Protein AF-0000000076754450 (afdb_homodimer)

Structure (mmCIF, N/CA/C/O backbone):
data_AF-0000000076754450-model_v1
#
loop_
_entity.id
_entity.type
_entity.pdbx_description
1 polymer 'Putative rRNA methylase'
#
loop_
_atom_site.group_PDB
_atom_site.id
_atom_site.type_symbol
_atom_site.label_atom_id
_atom_site.label_alt_id
_atom_site.label_comp_id
_atom_site.label_asym_id
_atom_site.label_entity_id
_atom_site.label_seq_id
_atom_site.pdbx_PDB_ins_code
_atom_site.Cartn_x
_atom_site.Cartn_y
_atom_site.Cartn_z
_atom_site.occupancy
_atom_site.B_iso_or_equiv
_atom_site.auth_seq_id
_atom_site.auth_comp_id
_atom_site.auth_asym_id
_atom_site.auth_atom_id
_atom_site.pdbx_PDB_model_num
ATOM 1 N N . MET A 1 1 ? -3.027 7.105 -7.691 1 91.62 1 MET A N 1
ATOM 2 C CA . MET A 1 1 ? -2.773 5.812 -7.066 1 91.62 1 MET A CA 1
ATOM 3 C C . MET A 1 1 ? -3.154 4.672 -8.008 1 91.62 1 MET A C 1
ATOM 5 O O . MET A 1 1 ? -4.121 4.781 -8.766 1 91.62 1 MET A O 1
ATOM 9 N N . GLN A 1 2 ? -2.367 3.57 -7.875 1 90.44 2 GLN A N 1
ATOM 10 C CA . GLN A 1 2 ? -2.582 2.467 -8.805 1 90.44 2 GLN A CA 1
ATOM 11 C C . GLN A 1 2 ? -3.646 1.505 -8.281 1 90.44 2 GLN A C 1
ATOM 13 O O . GLN A 1 2 ? -3.676 1.192 -7.09 1 90.44 2 GLN A O 1
ATOM 18 N N . ARG A 1 3 ? -4.461 1.086 -9.195 1 90.81 3 ARG A N 1
ATOM 19 C CA . ARG A 1 3 ? -5.367 -0.013 -8.875 1 90.81 3 ARG A CA 1
ATOM 20 C C . ARG A 1 3 ? -4.594 -1.296 -8.594 1 90.81 3 ARG A C 1
ATOM 22 O O . ARG A 1 3 ? -3.434 -1.429 -8.992 1 90.81 3 ARG A O 1
ATOM 29 N N . ALA A 1 4 ? -5.262 -2.23 -7.906 1 91 4 ALA A N 1
ATOM 30 C CA . ALA A 1 4 ? -4.617 -3.436 -7.391 1 91 4 ALA A CA 1
ATOM 31 C C . ALA A 1 4 ? -3.883 -4.18 -8.5 1 91 4 ALA A C 1
ATOM 33 O O . ALA A 1 4 ? -2.707 -4.527 -8.352 1 91 4 ALA A O 1
ATOM 34 N N . LEU A 1 5 ? -4.539 -4.43 -9.602 1 91.12 5 LEU A N 1
ATOM 35 C CA . LEU A 1 5 ? -3.939 -5.188 -10.695 1 91.12 5 LEU A CA 1
ATOM 36 C C . LEU A 1 5 ? -2.711 -4.469 -11.25 1 91.12 5 LEU A C 1
ATOM 38 O O . LEU A 1 5 ? -1.675 -5.094 -11.484 1 91.12 5 LEU A O 1
ATOM 42 N N . HIS A 1 6 ? -2.793 -3.225 -11.469 1 94.56 6 HIS A N 1
ATOM 43 C CA . HIS A 1 6 ? -1.676 -2.434 -11.969 1 94.56 6 HIS A CA 1
ATOM 44 C C . HIS A 1 6 ? -0.527 -2.4 -10.969 1 94.56 6 HIS A C 1
ATOM 46 O O . HIS A 1 6 ? 0.64 -2.508 -11.352 1 94.56 6 HIS A O 1
ATOM 52 N N . TYR A 1 7 ? -0.929 -2.225 -9.734 1 96.25 7 TYR A N 1
ATOM 53 C CA . TYR A 1 7 ? 0.104 -2.197 -8.703 1 96.25 7 TYR A CA 1
ATOM 54 C C . TYR A 1 7 ? 0.801 -3.549 -8.594 1 96.25 7 TYR A C 1
ATOM 56 O O . TYR A 1 7 ? 2.01 -3.613 -8.359 1 96.25 7 TYR A O 1
ATOM 64 N N . SER A 1 8 ? 0.09 -4.668 -8.727 1 97.38 8 SER A N 1
ATOM 65 C CA . SER A 1 8 ? 0.69 -5.996 -8.719 1 97.38 8 SER A CA 1
ATOM 66 C C . SER A 1 8 ? 1.777 -6.117 -9.781 1 97.38 8 SER A C 1
ATOM 68 O O . SER A 1 8 ? 2.842 -6.684 -9.531 1 97.38 8 SER A O 1
ATOM 70 N N . HIS A 1 9 ? 1.589 -5.504 -10.922 1 97.69 9 HIS A N 1
ATOM 71 C CA . HIS A 1 9 ? 2.562 -5.566 -12.008 1 97.69 9 HIS A CA 1
ATOM 72 C C . HIS A 1 9 ? 3.752 -4.652 -11.734 1 97.69 9 HIS A C 1
ATOM 74 O O . HIS A 1 9 ? 4.883 -4.973 -12.109 1 97.69 9 HIS A O 1
ATOM 80 N N . THR A 1 10 ? 3.467 -3.543 -11.117 1 97.12 10 THR A N 1
ATOM 81 C CA . THR A 1 10 ? 4.562 -2.676 -10.703 1 97.12 10 THR A CA 1
ATOM 82 C C . THR A 1 10 ? 5.504 -3.41 -9.75 1 97.12 10 THR A C 1
ATOM 84 O O . THR A 1 10 ? 6.723 -3.375 -9.922 1 97.12 10 THR A O 1
ATOM 87 N N . LEU A 1 11 ? 4.906 -4.09 -8.805 1 97.62 11 LEU A N 1
ATOM 88 C CA . LEU A 1 11 ? 5.695 -4.84 -7.832 1 97.62 11 LEU A CA 1
ATOM 89 C C . LEU A 1 11 ? 6.434 -5.988 -8.508 1 97.62 11 LEU A C 1
ATOM 91 O O . LEU A 1 11 ? 7.605 -6.234 -8.211 1 97.62 11 LEU A O 1
ATOM 95 N N . LEU A 1 12 ? 5.723 -6.645 -9.375 1 98.38 12 LEU A N 1
ATOM 96 C CA . LEU A 1 12 ? 6.305 -7.781 -10.078 1 98.38 12 LEU A CA 1
ATOM 97 C C . LEU A 1 12 ? 7.48 -7.344 -10.945 1 98.38 12 LEU A C 1
ATOM 99 O O . LEU A 1 12 ? 8.516 -8.008 -10.977 1 98.38 12 LEU A O 1
ATOM 103 N N . ALA A 1 13 ? 7.363 -6.246 -11.617 1 98.44 13 ALA A N 1
ATOM 104 C CA . ALA A 1 13 ? 8.445 -5.707 -12.438 1 98.44 13 ALA A CA 1
ATOM 105 C C . ALA A 1 13 ? 9.664 -5.379 -11.586 1 98.44 13 ALA A C 1
ATOM 107 O O . ALA A 1 13 ? 10.797 -5.695 -11.961 1 98.44 13 ALA A O 1
ATOM 108 N N . ALA A 1 14 ? 9.453 -4.762 -10.484 1 97.94 14 ALA A N 1
ATOM 109 C CA . ALA A 1 14 ? 10.555 -4.43 -9.578 1 97.94 14 ALA A CA 1
ATOM 110 C C . ALA A 1 14 ? 11.234 -5.695 -9.062 1 97.94 14 ALA A C 1
ATOM 112 O O . ALA A 1 14 ? 12.461 -5.734 -8.93 1 97.94 14 ALA A O 1
ATOM 113 N N . LEU A 1 15 ? 10.445 -6.684 -8.75 1 98.5 15 LEU A N 1
ATOM 114 C CA . LEU A 1 15 ? 10.961 -7.961 -8.266 1 98.5 15 LEU A CA 1
ATOM 115 C C . LEU A 1 15 ? 11.844 -8.625 -9.312 1 98.5 15 LEU A C 1
ATOM 117 O O . LEU A 1 15 ? 12.922 -9.141 -8.992 1 98.5 15 LEU A O 1
ATOM 121 N N . ILE A 1 16 ? 11.375 -8.547 -10.523 1 98.56 16 ILE A N 1
ATOM 122 C CA . ILE A 1 16 ? 12.109 -9.156 -11.625 1 98.56 16 ILE A CA 1
ATOM 123 C C . ILE A 1 16 ? 13.414 -8.406 -11.867 1 98.56 16 ILE A C 1
ATOM 125 O O . ILE A 1 16 ? 14.445 -9.008 -12.164 1 98.56 16 ILE A O 1
ATOM 129 N N . GLN A 1 17 ? 13.383 -7.133 -11.758 1 98.19 17 GLN A N 1
ATOM 130 C CA . GLN A 1 17 ? 14.609 -6.355 -11.852 1 98.19 17 GLN A CA 1
ATOM 131 C C . GLN A 1 17 ? 15.602 -6.754 -10.766 1 98.19 17 GLN A C 1
ATOM 133 O O . GLN A 1 17 ? 16.812 -6.773 -10.992 1 98.19 17 GLN A O 1
ATOM 138 N N . ARG A 1 18 ? 15.102 -7.094 -9.633 1 97.81 18 ARG A N 1
ATOM 139 C CA . ARG A 1 18 ? 15.93 -7.52 -8.508 1 97.81 18 ARG A CA 1
ATOM 140 C C . ARG A 1 18 ? 16.516 -8.906 -8.75 1 97.81 18 ARG A C 1
ATOM 142 O O . ARG A 1 18 ? 17.656 -9.188 -8.375 1 97.81 18 ARG A O 1
ATOM 149 N N . PHE A 1 19 ? 15.742 -9.75 -9.336 1 98.44 19 PHE A N 1
ATOM 150 C CA . PHE A 1 19 ? 16.141 -11.125 -9.609 1 98.44 19 PHE A CA 1
ATOM 151 C C . PHE A 1 19 ? 15.836 -11.5 -11.055 1 98.44 19 PHE A C 1
ATOM 153 O O . PHE A 1 19 ? 14.969 -12.328 -11.32 1 98.44 19 PHE A O 1
ATOM 160 N N . PRO A 1 20 ? 16.594 -11.023 -12 1 98.44 20 PRO A N 1
ATOM 161 C CA . PRO A 1 20 ? 16.281 -11.25 -13.414 1 98.44 20 PRO A CA 1
ATOM 162 C C . PRO A 1 20 ? 16.516 -12.703 -13.844 1 98.44 20 PRO A C 1
ATOM 164 O O . PRO A 1 20 ? 15.992 -13.133 -14.875 1 98.44 20 PRO A O 1
ATOM 167 N N . ASP A 1 21 ? 17.312 -13.414 -13.062 1 98.44 21 ASP A N 1
ATOM 168 C CA . ASP A 1 21 ? 17.609 -14.805 -13.375 1 98.44 21 ASP A CA 1
ATOM 169 C C . ASP A 1 21 ? 16.828 -15.75 -12.469 1 98.44 21 ASP A C 1
ATOM 171 O O . ASP A 1 21 ? 17.141 -16.938 -12.391 1 98.44 21 ASP A O 1
ATOM 175 N N . GLY A 1 22 ? 15.82 -15.25 -11.797 1 98.38 22 GLY A N 1
ATOM 176 C CA . GLY A 1 22 ? 15.102 -16.016 -10.789 1 98.38 22 GLY A CA 1
ATOM 177 C C . GLY A 1 22 ? 14.07 -16.969 -11.367 1 98.38 22 GLY A C 1
ATOM 178 O O . GLY A 1 22 ? 13.859 -16.984 -12.586 1 98.38 22 GLY A O 1
ATOM 179 N N . VAL A 1 23 ? 13.523 -17.781 -10.477 1 98.56 23 VAL A N 1
ATOM 180 C CA . VAL A 1 23 ? 12.422 -18.672 -10.812 1 98.56 23 VAL A CA 1
ATOM 181 C C . VAL A 1 23 ? 11.109 -18.109 -10.281 1 98.56 23 VAL A C 1
ATOM 183 O O . VAL A 1 23 ? 11.008 -17.766 -9.102 1 98.56 23 VAL A O 1
ATOM 186 N N . TYR A 1 24 ? 10.195 -18 -11.18 1 98.75 24 TYR A N 1
ATOM 187 C CA . TYR A 1 24 ? 8.914 -17.391 -10.836 1 98.75 24 TYR A CA 1
ATOM 188 C C . TYR A 1 24 ? 7.77 -18.375 -11.055 1 98.75 24 TYR A C 1
ATOM 190 O O . TYR A 1 24 ? 7.809 -19.188 -11.977 1 98.75 24 TYR A O 1
ATOM 198 N N . ILE A 1 25 ? 6.781 -18.234 -10.203 1 98.56 25 ILE A N 1
ATOM 199 C CA . ILE A 1 25 ? 5.582 -19.047 -10.305 1 98.56 25 ILE A CA 1
ATOM 200 C C . ILE A 1 25 ? 4.402 -18.188 -10.758 1 98.56 25 ILE A C 1
ATOM 202 O O . ILE A 1 25 ? 4.164 -17.125 -10.203 1 98.56 25 ILE A O 1
ATOM 206 N N . ASP A 1 26 ? 3.748 -18.609 -11.773 1 98.69 26 ASP A N 1
ATOM 207 C CA . ASP A 1 26 ? 2.387 -18.172 -12.078 1 98.69 26 ASP A CA 1
ATOM 208 C C . ASP A 1 26 ? 1.368 -19.234 -11.648 1 98.69 26 ASP A C 1
ATOM 210 O O . ASP A 1 26 ? 1.143 -20.203 -12.359 1 98.69 26 ASP A O 1
ATOM 214 N N . GLY A 1 27 ? 0.738 -19.016 -10.523 1 98.12 27 GLY A N 1
ATOM 215 C CA . GLY A 1 27 ? -0.091 -20.047 -9.914 1 98.12 27 GLY A CA 1
ATOM 216 C C . GLY A 1 27 ? -1.462 -20.156 -10.555 1 98.12 27 GLY A C 1
ATOM 217 O O . GLY A 1 27 ? -2.191 -21.125 -10.297 1 98.12 27 GLY A O 1
ATOM 218 N N . THR A 1 28 ? -1.776 -19.172 -11.367 1 97.25 28 THR A N 1
ATOM 219 C CA . THR A 1 28 ? -3.074 -19.094 -12.023 1 97.25 28 THR A CA 1
ATOM 220 C C . THR A 1 28 ? -2.924 -18.594 -13.461 1 97.25 28 THR A C 1
ATOM 222 O O . THR A 1 28 ? -3.293 -17.453 -13.766 1 97.25 28 THR A O 1
ATOM 225 N N . LEU A 1 29 ? -2.479 -19.453 -14.352 1 97.44 29 LEU A N 1
ATOM 226 C CA . LEU A 1 29 ? -2.115 -19.062 -15.711 1 97.44 29 LEU A CA 1
ATOM 227 C C . LEU A 1 29 ? -3.238 -18.266 -16.359 1 97.44 29 LEU A C 1
ATOM 229 O O . LEU A 1 29 ? -3.021 -17.141 -16.812 1 97.44 29 LEU A O 1
ATOM 233 N N . GLY A 1 30 ? -4.488 -18.938 -16.359 1 95.94 30 GLY A N 1
ATOM 234 C CA . GLY A 1 30 ? -5.586 -18.281 -17.047 1 95.94 30 GLY A CA 1
ATOM 235 C C . GLY A 1 30 ? -5.312 -18.047 -18.531 1 95.94 30 GLY A C 1
ATOM 236 O O . GLY A 1 30 ? -5.07 -19 -19.281 1 95.94 30 GLY A O 1
ATOM 237 N N . LYS A 1 31 ? -5.191 -16.797 -18.938 1 95.81 31 LYS A N 1
ATOM 238 C CA . LYS A 1 31 ? -4.941 -16.484 -20.344 1 95.81 31 LYS A CA 1
ATOM 239 C C . LYS A 1 31 ? -3.467 -16.172 -20.594 1 95.81 31 LYS A C 1
ATOM 241 O O . LYS A 1 31 ? -3.1 -15.68 -21.656 1 95.81 31 LYS A O 1
ATOM 246 N N . GLY A 1 32 ? -2.709 -16.328 -19.562 1 97.25 32 GLY A N 1
ATOM 247 C CA . GLY A 1 32 ? -1.262 -16.281 -19.703 1 97.25 32 GLY A CA 1
ATOM 248 C C . GLY A 1 32 ? -0.706 -14.867 -19.594 1 97.25 32 GLY A C 1
ATOM 249 O O . GLY A 1 32 ? 0.457 -14.633 -19.938 1 97.25 32 GLY A O 1
ATOM 250 N N . HIS A 1 33 ? -1.436 -13.875 -19.094 1 96.88 33 HIS A N 1
ATOM 251 C CA . HIS A 1 33 ? -1.023 -12.477 -19.078 1 96.88 33 HIS A CA 1
ATOM 252 C C . HIS A 1 33 ? 0.148 -12.258 -18.125 1 96.88 33 HIS A C 1
ATOM 254 O O . HIS A 1 33 ? 1.11 -11.562 -18.469 1 96.88 33 HIS A O 1
ATOM 260 N N . ASP A 1 34 ? 0.069 -12.852 -17 1 98.12 34 ASP A N 1
ATOM 261 C CA . ASP A 1 34 ? 1.141 -12.656 -16.031 1 98.12 34 ASP A CA 1
ATOM 262 C C . ASP A 1 34 ? 2.434 -13.32 -16.484 1 98.12 34 ASP A C 1
ATOM 264 O O . ASP A 1 34 ? 3.516 -12.742 -16.359 1 98.12 34 ASP A O 1
ATOM 268 N N . THR A 1 35 ? 2.305 -14.539 -16.953 1 98.56 35 THR A N 1
ATOM 269 C CA . THR A 1 35 ? 3.475 -15.227 -17.484 1 98.56 35 THR A CA 1
ATOM 270 C C . THR A 1 35 ? 4.117 -14.414 -18.609 1 98.56 35 THR A C 1
ATOM 272 O O . THR A 1 35 ? 5.336 -14.211 -18.609 1 98.56 35 THR A O 1
ATOM 275 N N . ALA A 1 36 ? 3.27 -13.945 -19.531 1 98.56 36 ALA A N 1
ATOM 276 C CA . ALA A 1 36 ? 3.775 -13.117 -20.625 1 98.56 36 ALA A CA 1
ATOM 277 C C . ALA A 1 36 ? 4.445 -11.852 -20.078 1 98.56 36 ALA A C 1
ATOM 279 O O . ALA A 1 36 ? 5.48 -11.43 -20.594 1 98.56 36 ALA A O 1
ATOM 280 N N . PHE A 1 37 ? 3.834 -11.289 -19.125 1 98.44 37 PHE A N 1
ATOM 281 C CA . PHE A 1 37 ? 4.375 -10.094 -18.5 1 98.44 37 PHE A CA 1
ATOM 282 C C . PHE A 1 37 ? 5.77 -10.352 -17.938 1 98.44 37 PHE A C 1
ATOM 284 O O . PHE A 1 37 ? 6.695 -9.57 -18.188 1 98.44 37 PHE A O 1
ATOM 291 N N . ILE A 1 38 ? 5.965 -11.453 -17.203 1 98.62 38 ILE A N 1
ATOM 292 C CA . ILE A 1 38 ? 7.25 -11.797 -16.609 1 98.62 38 ILE A CA 1
ATOM 293 C C . ILE A 1 38 ? 8.297 -11.984 -17.719 1 98.62 38 ILE A C 1
ATOM 295 O O . ILE A 1 38 ? 9.367 -11.375 -17.672 1 98.62 38 ILE A O 1
ATOM 299 N N . LEU A 1 39 ? 7.965 -12.734 -18.734 1 98.44 39 LEU A N 1
ATOM 300 C CA . LEU A 1 39 ? 8.898 -13.07 -19.797 1 98.44 39 LEU A CA 1
ATOM 301 C C . LEU A 1 39 ? 9.305 -11.828 -20.578 1 98.44 39 LEU A C 1
ATOM 303 O O . LEU A 1 39 ? 10.406 -11.766 -21.125 1 98.44 39 LEU A O 1
ATOM 307 N N . SER A 1 40 ? 8.414 -10.82 -20.578 1 98.12 40 SER A N 1
ATOM 308 C CA . SER A 1 40 ? 8.625 -9.648 -21.406 1 98.12 40 SER A CA 1
ATOM 309 C C . SER A 1 40 ? 9.445 -8.586 -20.688 1 98.12 40 SER A C 1
ATOM 311 O O . SER A 1 40 ? 9.797 -7.559 -21.266 1 98.12 40 SER A O 1
ATOM 313 N N . GLN A 1 41 ? 9.703 -8.766 -19.422 1 97.94 41 GLN A N 1
ATOM 314 C CA . GLN A 1 41 ? 10.453 -7.77 -18.672 1 97.94 41 GLN A CA 1
ATOM 315 C C . GLN A 1 41 ? 11.875 -7.633 -19.203 1 97.94 41 GLN A C 1
ATOM 317 O O . GLN A 1 41 ? 12.523 -8.633 -19.516 1 97.94 41 GLN A O 1
ATOM 322 N N . PRO A 1 42 ? 12.305 -6.398 -19.281 1 96.94 42 PRO A N 1
ATOM 323 C CA . PRO A 1 42 ? 13.68 -6.199 -19.75 1 96.94 42 PRO A CA 1
ATOM 324 C C . PRO A 1 42 ? 14.711 -6.895 -18.875 1 96.94 42 PRO A C 1
ATOM 326 O O . PRO A 1 42 ? 14.664 -6.766 -17.641 1 96.94 42 PRO A O 1
ATOM 329 N N . GLY A 1 43 ? 15.586 -7.699 -19.484 1 96.56 43 GLY A N 1
ATOM 330 C CA . GLY A 1 43 ? 16.688 -8.312 -18.781 1 96.56 43 GLY A CA 1
ATOM 331 C C . GLY A 1 43 ? 16.328 -9.633 -18.125 1 96.56 43 GLY A C 1
ATOM 332 O O . GLY A 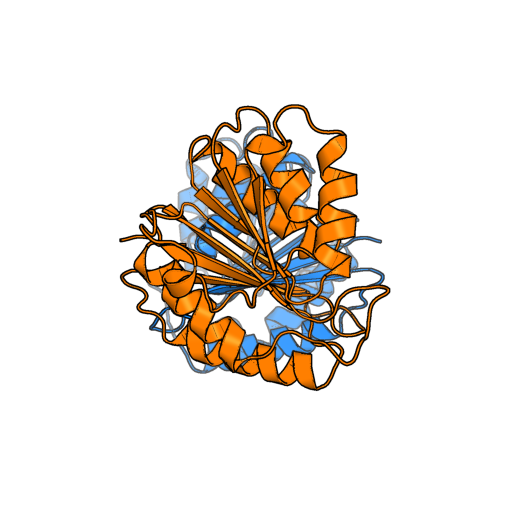1 43 ? 17.172 -10.281 -17.516 1 96.56 43 GLY A O 1
ATOM 333 N N . PHE A 1 44 ? 15.086 -9.992 -18.297 1 98.19 44 PHE A N 1
ATOM 334 C CA . PHE A 1 44 ? 14.672 -11.258 -17.703 1 98.19 44 PHE A CA 1
ATOM 335 C C . PHE A 1 44 ? 15.383 -12.422 -18.375 1 98.19 44 PHE A C 1
ATOM 337 O O . PHE A 1 44 ? 15.398 -12.523 -19.609 1 98.19 44 PHE A O 1
ATOM 344 N N . CYS A 1 45 ? 15.938 -13.328 -17.562 1 98.19 45 CYS A N 1
ATOM 345 C CA . CYS A 1 45 ? 16.625 -14.508 -18.078 1 98.19 45 CYS A CA 1
ATOM 346 C C . CYS A 1 45 ? 16.438 -15.703 -17.156 1 98.19 45 CYS A C 1
ATOM 348 O O . CYS A 1 45 ? 17.312 -16.562 -17.062 1 98.19 45 CYS A O 1
ATOM 350 N N . GLY A 1 46 ? 15.375 -15.664 -16.422 1 98.12 46 GLY A N 1
ATOM 351 C CA . GLY A 1 46 ? 15.031 -16.75 -15.516 1 98.12 46 GLY A CA 1
ATOM 352 C C . GLY A 1 46 ? 14.008 -17.703 -16.109 1 98.12 46 GLY A C 1
ATOM 353 O O . GLY A 1 46 ? 14.023 -17.984 -17.297 1 98.12 46 GLY A O 1
ATOM 354 N N . GLN A 1 47 ? 13.203 -18.328 -15.188 1 98.06 47 GLN A N 1
ATOM 355 C CA . GLN A 1 47 ? 12.203 -19.312 -15.57 1 98.06 47 GLN A CA 1
ATOM 356 C C . GLN A 1 47 ? 10.859 -19.016 -14.922 1 98.06 47 GLN A C 1
ATOM 358 O O . GLN A 1 47 ? 10.805 -18.484 -13.812 1 98.06 47 GLN A O 1
ATOM 363 N N . VAL A 1 48 ? 9.883 -19.375 -15.688 1 98.44 48 VAL A N 1
ATOM 364 C CA . VAL A 1 48 ? 8.531 -19.266 -15.164 1 98.44 48 VAL A CA 1
ATOM 365 C C . VAL A 1 48 ? 7.859 -20.625 -15.148 1 98.44 48 VAL A C 1
ATOM 367 O O . VAL A 1 48 ? 7.906 -21.359 -16.141 1 98.44 48 VAL A O 1
ATOM 370 N N . MET A 1 49 ? 7.316 -20.984 -14.016 1 98.06 49 MET A N 1
ATOM 371 C CA . MET A 1 49 ? 6.461 -22.172 -13.906 1 98.06 49 MET A CA 1
ATOM 372 C C . MET A 1 49 ? 5 -21.766 -13.75 1 98.06 49 MET A C 1
ATOM 374 O O . MET A 1 49 ? 4.633 -21.109 -12.773 1 98.06 49 MET A O 1
ATOM 378 N N . GLY A 1 50 ? 4.191 -22.156 -14.688 1 98.06 50 GLY A N 1
ATOM 379 C CA . GLY A 1 50 ? 2.783 -21.781 -14.672 1 98.06 50 GLY A CA 1
ATOM 380 C C . GLY A 1 50 ? 1.861 -22.969 -14.414 1 98.06 50 GLY A C 1
ATOM 381 O O . GLY A 1 50 ? 2.068 -24.047 -14.953 1 98.06 50 GLY A O 1
ATOM 382 N N . PHE A 1 51 ? 0.865 -22.688 -13.625 1 98 51 PHE A N 1
ATOM 383 C CA . PHE A 1 51 ? -0.066 -23.75 -13.242 1 98 51 PHE A CA 1
ATOM 384 C C . PHE A 1 51 ? -1.499 -23.344 -13.578 1 98 51 PHE A C 1
ATOM 386 O O . PHE A 1 51 ? -1.896 -22.203 -13.383 1 98 51 PHE A O 1
ATOM 393 N N . ASP A 1 52 ? -2.219 -24.25 -14.078 1 97.75 52 ASP A N 1
ATOM 394 C CA . ASP A 1 52 ? -3.674 -24.156 -14.172 1 97.75 52 ASP A CA 1
ATOM 395 C C . ASP A 1 52 ? -4.301 -25.547 -14.281 1 97.75 52 ASP A C 1
ATOM 397 O O . ASP A 1 52 ? -3.688 -26.469 -14.82 1 97.75 52 ASP A O 1
ATOM 401 N N . ILE A 1 53 ? -5.504 -25.625 -13.773 1 96.44 53 ILE A N 1
ATOM 402 C CA . ILE A 1 53 ? -6.156 -26.922 -13.766 1 96.44 53 ILE A CA 1
ATOM 403 C C . ILE A 1 53 ? -6.945 -27.109 -15.062 1 96.44 53 ILE A C 1
ATOM 405 O O . ILE A 1 53 ? -7.402 -28.219 -15.359 1 96.44 53 ILE A O 1
ATOM 409 N N . GLN A 1 54 ? -7.109 -26.062 -15.773 1 95.5 54 GLN A N 1
ATOM 410 C CA . GLN A 1 54 ? -7.91 -26.109 -16.984 1 95.5 54 GLN A CA 1
ATOM 411 C C . GLN A 1 54 ? -7.027 -26.203 -18.234 1 95.5 54 GLN A C 1
ATOM 413 O O . GLN A 1 54 ? -6.172 -25.344 -18.453 1 95.5 54 GLN A O 1
ATOM 418 N N . ASP A 1 55 ? -7.348 -27.172 -19.078 1 95.44 55 ASP A N 1
ATOM 419 C CA . ASP A 1 55 ? -6.578 -27.375 -20.297 1 95.44 55 ASP A CA 1
ATOM 420 C C . ASP A 1 55 ? -6.672 -26.172 -21.219 1 95.44 55 ASP A C 1
ATOM 422 O O . ASP A 1 55 ? -5.699 -25.812 -21.891 1 95.44 55 ASP A O 1
ATOM 426 N N . GLN A 1 56 ? -7.773 -25.547 -21.203 1 95.62 56 GLN A N 1
ATOM 427 C CA . GLN A 1 56 ? -7.988 -24.375 -22.047 1 95.62 56 GLN A CA 1
ATOM 428 C C . GLN A 1 56 ? -7.059 -23.234 -21.641 1 95.62 56 GLN A C 1
ATOM 430 O O . GLN A 1 56 ? -6.617 -22.469 -22.5 1 95.62 56 GLN A O 1
ATOM 435 N N . ALA A 1 57 ? -6.781 -23.094 -20.391 1 96.31 57 ALA A N 1
ATOM 436 C CA . ALA A 1 57 ? -5.871 -22.062 -19.891 1 96.31 57 ALA A CA 1
ATOM 437 C C . ALA A 1 57 ? -4.465 -22.266 -20.453 1 96.31 57 ALA A C 1
ATOM 439 O O . ALA A 1 57 ? -3.811 -21.297 -20.859 1 96.31 57 ALA A O 1
ATOM 440 N N . LEU A 1 58 ? -4.02 -23.5 -20.5 1 97.38 58 LEU A N 1
ATOM 441 C CA . LEU A 1 58 ? -2.695 -23.797 -21.047 1 97.38 58 LEU A CA 1
ATOM 442 C C . LEU A 1 58 ? -2.635 -23.484 -22.531 1 97.38 58 LEU A C 1
ATOM 444 O O . LEU A 1 58 ? -1.656 -22.906 -23.016 1 97.38 58 LEU A O 1
ATOM 448 N N . ALA A 1 59 ? -3.703 -23.844 -23.172 1 97.06 59 ALA A N 1
ATOM 449 C CA . ALA A 1 59 ? -3.756 -23.594 -24.609 1 97.06 59 ALA A CA 1
ATOM 450 C C . ALA A 1 59 ? -3.689 -22.109 -24.906 1 97.06 59 ALA A C 1
ATOM 452 O O . ALA A 1 59 ? -2.92 -21.672 -25.766 1 97.06 59 ALA A O 1
ATOM 453 N N . TRP A 1 60 ? -4.48 -21.328 -24.203 1 96.62 60 TRP A N 1
ATOM 454 C CA . TRP A 1 60 ? -4.492 -19.891 -24.391 1 96.62 60 TRP A CA 1
ATOM 455 C C . TRP A 1 60 ? -3.127 -19.281 -24.062 1 96.62 60 TRP A C 1
ATOM 457 O O . TRP A 1 60 ? -2.652 -18.391 -24.766 1 96.62 60 TRP A O 1
ATOM 467 N N . THR A 1 61 ? -2.525 -19.797 -22.969 1 97.5 61 THR A N 1
ATOM 468 C CA . THR A 1 61 ? -1.217 -19.297 -22.562 1 97.5 61 THR A CA 1
ATOM 469 C C . THR A 1 61 ? -0.164 -19.625 -23.625 1 97.5 61 THR A C 1
ATOM 471 O O . THR A 1 61 ? 0.66 -18.781 -23.969 1 97.5 61 THR A O 1
ATOM 474 N N . GLN A 1 62 ? -0.209 -20.844 -24.125 1 97.81 62 GLN A N 1
ATOM 475 C CA . GLN A 1 62 ? 0.733 -21.234 -25.172 1 97.81 62 GLN A CA 1
ATOM 476 C C . GLN A 1 62 ? 0.622 -20.344 -26.391 1 97.81 62 GLN A C 1
ATOM 478 O O . GLN A 1 62 ? 1.636 -19.922 -26.953 1 97.81 62 GLN A O 1
ATOM 483 N N . GLU A 1 63 ? -0.58 -20.078 -26.766 1 97.81 63 GLU A N 1
ATOM 484 C CA . GLU A 1 63 ? -0.814 -19.188 -27.906 1 97.81 63 GLU A CA 1
ATOM 485 C C . GLU A 1 63 ? -0.243 -17.797 -27.641 1 97.81 63 GLU A C 1
ATOM 487 O O . GLU A 1 63 ? 0.382 -17.203 -28.531 1 97.81 63 GLU A O 1
ATOM 492 N N . ARG A 1 64 ? -0.421 -17.328 -26.469 1 97.62 64 ARG A N 1
ATOM 493 C CA . ARG A 1 64 ? 0.063 -16 -26.094 1 97.62 64 ARG A CA 1
ATOM 494 C C . ARG A 1 64 ? 1.587 -15.961 -26.094 1 97.62 64 ARG A C 1
ATOM 496 O O . ARG A 1 64 ? 2.184 -14.992 -26.578 1 97.62 64 ARG A O 1
ATOM 503 N N . LEU A 1 65 ? 2.188 -16.984 -25.625 1 98.06 65 LEU A N 1
ATOM 504 C CA . LEU A 1 65 ? 3.635 -17 -25.453 1 98.06 65 LEU A CA 1
ATOM 505 C C . LEU A 1 65 ? 4.336 -17.266 -26.781 1 98.06 65 LEU A C 1
ATOM 507 O O . LEU A 1 65 ? 5.535 -17 -26.922 1 98.06 65 LEU A O 1
ATOM 511 N N . ALA A 1 66 ? 3.58 -17.828 -27.719 1 96.94 66 ALA A N 1
ATOM 512 C CA . ALA A 1 66 ? 4.164 -18.188 -29 1 96.94 66 ALA A CA 1
ATOM 513 C C . ALA A 1 66 ? 4.793 -16.984 -29.688 1 96.94 66 ALA A C 1
ATOM 515 O O . ALA A 1 66 ? 5.734 -17.125 -30.469 1 96.94 66 ALA A O 1
ATOM 516 N N . LYS A 1 67 ? 4.402 -15.844 -29.297 1 92.88 67 LYS A N 1
ATOM 517 C CA . LYS A 1 67 ? 4.852 -14.602 -29.906 1 92.88 67 LYS A CA 1
ATOM 518 C C . LYS A 1 67 ? 6.109 -14.07 -29.234 1 92.88 67 LYS A C 1
ATOM 520 O O . LYS A 1 67 ? 6.746 -13.141 -29.734 1 92.88 67 LYS A O 1
ATOM 525 N N . LEU A 1 68 ? 6.543 -14.703 -28.172 1 96.25 68 LEU A N 1
ATOM 526 C CA . LEU A 1 68 ? 7.668 -14.211 -27.391 1 96.25 68 LEU A CA 1
ATOM 527 C C . LEU A 1 68 ? 8.938 -14.992 -27.719 1 96.25 68 LEU A C 1
ATOM 529 O O . LEU A 1 68 ? 8.906 -16.219 -27.844 1 96.25 68 LEU A O 1
ATOM 533 N N . PRO A 1 69 ? 10.086 -14.328 -27.859 1 94.5 69 PRO A N 1
ATOM 534 C CA . PRO A 1 69 ? 11.328 -15.008 -28.219 1 94.5 69 PRO A CA 1
ATOM 535 C C . PRO A 1 69 ? 11.828 -15.961 -27.141 1 94.5 69 PRO A C 1
ATOM 537 O O . PRO A 1 69 ? 12.539 -16.922 -27.438 1 94.5 69 PRO A O 1
ATOM 540 N N . ASN A 1 70 ? 11.492 -15.758 -25.922 1 95.75 70 ASN A N 1
ATOM 541 C CA . ASN A 1 70 ? 11.992 -16.578 -24.828 1 95.75 70 ASN A CA 1
ATOM 542 C C . ASN A 1 70 ? 10.891 -17.438 -24.234 1 95.75 70 ASN A C 1
ATOM 544 O O . ASN A 1 70 ? 10.883 -17.703 -23.031 1 95.75 70 ASN A O 1
ATOM 548 N N . LYS A 1 71 ? 9.969 -17.828 -25.047 1 95.5 71 LYS A N 1
ATOM 549 C CA . LYS A 1 71 ? 8.844 -18.641 -24.609 1 95.5 71 LYS A CA 1
ATOM 550 C C . LYS A 1 71 ? 9.312 -19.938 -23.953 1 95.5 71 LYS A C 1
ATOM 552 O O . LYS A 1 71 ? 8.617 -20.5 -23.109 1 95.5 71 LYS A O 1
ATOM 557 N N . GLU A 1 72 ? 10.477 -20.391 -24.297 1 96.25 72 GLU A N 1
ATOM 558 C CA . GLU A 1 72 ? 11.008 -21.641 -23.75 1 96.25 72 GLU A CA 1
ATOM 559 C C . GLU A 1 72 ? 11.336 -21.5 -22.266 1 96.25 72 GLU A C 1
ATOM 561 O O . GLU A 1 72 ? 11.539 -22.5 -21.578 1 96.25 72 GLU A O 1
ATOM 566 N N . SER A 1 73 ? 1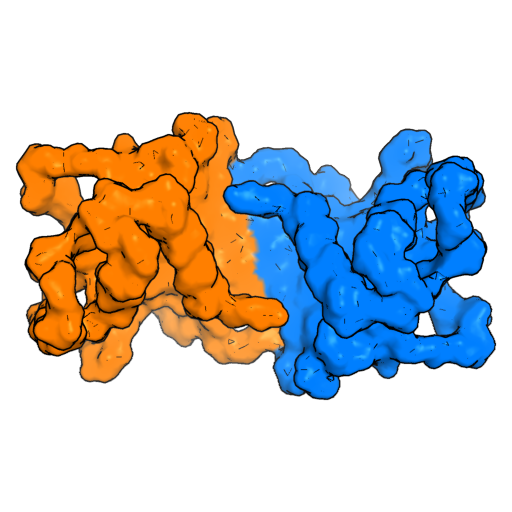1.398 -20.297 -21.797 1 97.5 73 SER A N 1
ATOM 567 C CA . SER A 1 73 ? 11.672 -20.047 -20.391 1 97.5 73 SER A CA 1
ATOM 568 C C . SER A 1 73 ? 10.438 -20.281 -19.531 1 97.5 73 SER A C 1
ATOM 570 O O . SER A 1 73 ? 10.508 -20.234 -18.297 1 97.5 73 SER A O 1
ATOM 572 N N . ALA A 1 74 ? 9.359 -20.656 -20.172 1 98 74 ALA A N 1
ATOM 573 C CA . ALA A 1 74 ? 8.125 -20.953 -19.438 1 98 74 ALA A CA 1
ATOM 574 C C . ALA A 1 74 ? 7.797 -22.438 -19.5 1 98 74 ALA A C 1
ATOM 576 O O . ALA A 1 74 ? 7.832 -23.047 -20.578 1 98 74 ALA A O 1
ATOM 577 N N . GLN A 1 75 ? 7.59 -22.953 -18.375 1 97.19 75 GLN A N 1
ATOM 578 C CA . GLN A 1 75 ? 7.051 -24.312 -18.25 1 97.19 75 GLN A CA 1
ATOM 579 C C . GLN A 1 75 ? 5.594 -24.281 -17.797 1 97.19 75 GLN A C 1
ATOM 581 O O . GLN A 1 75 ? 5.281 -23.797 -16.719 1 97.19 75 GLN A O 1
ATOM 586 N N . LEU A 1 76 ? 4.734 -24.766 -18.672 1 97.88 76 LEU A N 1
ATOM 587 C CA . LEU A 1 76 ? 3.307 -24.781 -18.375 1 97.88 76 LEU A CA 1
ATOM 588 C C . LEU A 1 76 ? 2.869 -26.141 -17.859 1 97.88 76 LEU A C 1
ATOM 590 O O . LEU A 1 76 ? 3.107 -27.172 -18.5 1 97.88 76 LEU A O 1
ATOM 594 N N . LEU A 1 77 ? 2.254 -26.141 -16.703 1 97.44 77 LEU A N 1
ATOM 595 C CA . LEU A 1 77 ? 1.886 -27.391 -16.047 1 97.44 77 LEU A CA 1
ATOM 596 C C . LEU A 1 77 ? 0.375 -27.469 -15.859 1 97.44 77 LEU A C 1
ATOM 598 O O . LEU A 1 77 ? -0.229 -26.609 -15.219 1 97.44 77 LEU A O 1
ATOM 602 N N . LEU A 1 78 ? -0.281 -28.516 -16.391 1 97.56 78 LEU A N 1
ATOM 603 C CA . LEU A 1 78 ? -1.697 -28.781 -16.172 1 97.56 78 LEU A CA 1
ATOM 604 C C . LEU A 1 78 ? -1.924 -29.422 -14.805 1 97.56 78 LEU A C 1
ATOM 606 O O . LEU A 1 78 ? -2.031 -30.641 -14.695 1 97.56 78 LEU A O 1
ATOM 610 N N . ALA A 1 79 ? -1.983 -28.594 -13.828 1 97.56 79 ALA A N 1
ATOM 611 C CA . ALA A 1 79 ? -2.074 -29.047 -12.438 1 97.56 79 ALA A CA 1
ATOM 612 C C . ALA A 1 79 ? -2.518 -27.906 -11.523 1 97.56 79 ALA A C 1
ATOM 614 O O . ALA A 1 79 ? -2.424 -26.734 -11.891 1 97.56 79 ALA A O 1
ATOM 615 N N . SER A 1 80 ? -3.061 -28.312 -10.391 1 97.25 80 SER A N 1
ATOM 616 C CA . SER A 1 80 ? -3.312 -27.328 -9.344 1 97.25 80 SER A CA 1
ATOM 617 C C . SER A 1 80 ? -2.012 -26.719 -8.828 1 97.25 80 SER A C 1
ATOM 619 O O . SER A 1 80 ? -0.987 -27.406 -8.758 1 97.25 80 SER A O 1
ATOM 621 N N . HIS A 1 81 ? -2.045 -25.453 -8.5 1 97.44 81 HIS A N 1
ATOM 622 C CA . HIS A 1 81 ? -0.865 -24.734 -8.031 1 97.44 81 HIS A CA 1
ATOM 623 C C . HIS A 1 81 ? -0.37 -25.281 -6.703 1 97.44 81 HIS A C 1
ATOM 625 O O . HIS A 1 81 ? 0.732 -24.953 -6.258 1 97.44 81 HIS A O 1
ATOM 631 N N . ASP A 1 82 ? -1.159 -26.125 -6.039 1 97.38 82 ASP A N 1
ATOM 632 C CA . ASP A 1 82 ? -0.704 -26.703 -4.773 1 97.38 82 ASP A CA 1
ATOM 633 C C . ASP A 1 82 ? 0.103 -27.969 -5.004 1 97.38 82 ASP A C 1
ATOM 635 O O . ASP A 1 82 ? 0.437 -28.688 -4.055 1 97.38 82 ASP A O 1
ATOM 639 N N . GLN A 1 83 ? 0.46 -28.281 -6.254 1 97 83 GLN A N 1
ATOM 640 C CA . GLN A 1 83 ? 1.153 -29.531 -6.57 1 97 83 GLN A CA 1
ATOM 641 C C . GLN A 1 83 ? 2.607 -29.266 -6.949 1 97 83 GLN A C 1
ATOM 643 O O . GLN A 1 83 ? 3.219 -30.047 -7.672 1 97 83 GLN A O 1
ATOM 648 N N . ILE A 1 84 ? 3.197 -28.219 -6.484 1 95.25 84 ILE A N 1
ATOM 649 C CA . ILE A 1 84 ? 4.547 -27.812 -6.848 1 95.25 84 ILE A CA 1
ATOM 650 C C . ILE A 1 84 ? 5.543 -28.906 -6.484 1 95.25 84 ILE A C 1
ATOM 652 O O . ILE A 1 84 ? 6.305 -29.359 -7.336 1 95.25 84 ILE A O 1
ATOM 656 N N . HIS A 1 85 ? 5.531 -29.406 -5.301 1 93.44 85 HIS A N 1
ATOM 657 C CA . HIS A 1 85 ? 6.5 -30.375 -4.797 1 93.44 85 HIS A CA 1
ATOM 658 C C . HIS A 1 85 ? 6.336 -31.719 -5.477 1 93.44 85 HIS A C 1
ATOM 660 O O . HIS A 1 85 ? 7.293 -32.5 -5.566 1 93.44 85 HIS A O 1
ATOM 666 N N . LYS A 1 86 ? 5.168 -31.953 -5.965 1 92.94 86 LYS A N 1
ATOM 667 C CA . LYS A 1 86 ? 4.898 -33.25 -6.625 1 92.94 86 LYS A CA 1
ATOM 668 C C . LYS A 1 86 ? 5.414 -33.219 -8.062 1 92.94 86 LYS A C 1
ATOM 670 O O . LYS A 1 86 ? 5.84 -34.281 -8.57 1 92.94 86 LYS A O 1
ATOM 675 N N . LEU A 1 87 ? 5.379 -32.094 -8.586 1 90.94 87 LEU A N 1
ATOM 676 C CA . LEU A 1 87 ? 5.609 -32.031 -10.023 1 90.94 87 LEU A CA 1
ATOM 677 C C . LEU A 1 87 ? 7.066 -31.703 -10.328 1 90.94 87 LEU A C 1
ATOM 679 O O . LEU A 1 87 ? 7.543 -31.938 -11.438 1 90.94 87 LEU A O 1
ATOM 683 N N . LEU A 1 88 ? 7.719 -31.125 -9.344 1 85.56 88 LEU A N 1
ATOM 684 C CA . LEU A 1 88 ? 9.117 -30.766 -9.562 1 85.56 88 LEU A CA 1
ATOM 685 C C . LEU A 1 88 ? 10.039 -31.719 -8.797 1 85.56 88 LEU A C 1
ATOM 687 O O . LEU A 1 88 ? 9.922 -31.859 -7.578 1 85.56 88 LEU A O 1
ATOM 691 N N . ALA A 1 89 ? 10.812 -32.438 -9.453 1 83.75 89 ALA A N 1
ATOM 692 C CA . ALA A 1 89 ? 11.766 -33.344 -8.836 1 83.75 89 ALA A CA 1
ATOM 693 C C . ALA A 1 89 ? 12.688 -32.594 -7.863 1 83.75 89 ALA A C 1
ATOM 695 O O . ALA A 1 89 ? 12.883 -33.031 -6.727 1 83.75 89 ALA A O 1
ATOM 696 N N . GLU A 1 90 ? 13.273 -31.516 -8.344 1 86.94 90 GLU A N 1
ATOM 697 C CA . GLU A 1 90 ? 14.039 -30.578 -7.52 1 86.94 90 GLU A CA 1
ATOM 698 C C . GLU A 1 90 ? 13.375 -29.203 -7.496 1 86.94 90 GLU A C 1
ATOM 700 O O . GLU A 1 90 ? 13.312 -28.531 -8.523 1 86.94 90 GLU A O 1
ATOM 705 N N . VAL A 1 91 ? 12.875 -28.953 -6.359 1 86.31 91 VAL A N 1
ATOM 706 C CA . VAL A 1 91 ? 12.219 -27.656 -6.23 1 86.31 91 VAL A CA 1
ATOM 707 C C . VAL A 1 91 ? 13.266 -26.562 -6.043 1 86.31 91 VAL A C 1
ATOM 709 O O . VAL A 1 91 ? 14.008 -26.562 -5.055 1 86.31 91 VAL A O 1
ATOM 712 N N . PRO A 1 92 ? 13.32 -25.75 -6.973 1 90.19 92 PRO A N 1
ATOM 713 C CA . PRO A 1 92 ? 14.289 -24.656 -6.848 1 90.19 92 PRO A CA 1
ATOM 714 C C . PRO A 1 92 ? 13.859 -23.609 -5.832 1 90.19 92 PRO A C 1
ATOM 716 O O . PRO A 1 92 ? 12.75 -23.672 -5.301 1 90.19 92 PRO A O 1
ATOM 719 N N . GLN A 1 93 ? 14.867 -22.703 -5.582 1 96.56 93 GLN A N 1
ATOM 720 C CA . GLN A 1 93 ? 14.484 -21.5 -4.848 1 96.56 93 GLN A CA 1
ATOM 721 C C . GLN A 1 93 ? 13.656 -20.562 -5.723 1 96.56 93 GLN A C 1
ATOM 723 O O . GLN A 1 93 ? 13.969 -20.375 -6.898 1 96.56 93 GLN A O 1
ATOM 728 N N . PHE A 1 94 ? 12.672 -20.062 -5.117 1 98.38 94 PHE A N 1
ATOM 729 C CA . PHE A 1 94 ? 11.805 -19.156 -5.859 1 98.38 94 PHE A CA 1
ATOM 730 C C . PHE A 1 94 ? 12.164 -17.703 -5.57 1 98.38 94 PHE A C 1
ATOM 732 O O . PHE A 1 94 ? 12.5 -17.359 -4.438 1 98.38 94 PHE A O 1
ATOM 739 N N . SER A 1 95 ? 12.078 -16.891 -6.621 1 98.81 95 SER A N 1
ATOM 740 C CA . SER A 1 95 ? 12.219 -15.453 -6.457 1 98.81 95 SER A CA 1
ATOM 741 C C . SER A 1 95 ? 10.867 -14.773 -6.277 1 98.81 95 SER A C 1
ATOM 743 O O . SER A 1 95 ? 10.766 -13.734 -5.629 1 98.81 95 SER A O 1
ATOM 745 N N . GLY A 1 96 ? 9.867 -15.43 -6.848 1 98.62 96 GLY A N 1
ATOM 746 C CA . GLY A 1 96 ? 8.562 -14.812 -6.723 1 98.62 96 GLY A CA 1
ATOM 747 C C . GLY A 1 96 ? 7.43 -15.711 -7.18 1 98.62 96 GLY A C 1
ATOM 748 O O . GLY A 1 96 ? 7.664 -16.734 -7.836 1 98.62 96 GLY A O 1
ATOM 749 N N . ALA A 1 97 ? 6.242 -15.32 -6.828 1 98.81 97 ALA A N 1
ATOM 750 C CA . ALA A 1 97 ? 5.012 -15.984 -7.258 1 98.81 97 ALA A CA 1
ATOM 751 C C . ALA A 1 97 ? 3.867 -14.984 -7.395 1 98.81 97 ALA A C 1
ATOM 753 O O . ALA A 1 97 ? 3.777 -14.031 -6.617 1 98.81 97 ALA A O 1
ATOM 754 N N . ILE A 1 98 ? 3.039 -15.227 -8.406 1 98.75 98 ILE A N 1
ATOM 755 C CA . ILE A 1 98 ? 1.864 -14.391 -8.594 1 98.75 98 ILE A CA 1
ATOM 756 C C . ILE A 1 98 ? 0.62 -15.258 -8.734 1 98.75 98 ILE A C 1
ATOM 758 O O . ILE A 1 98 ? 0.666 -16.328 -9.352 1 98.75 98 ILE A O 1
ATOM 762 N N . TYR A 1 99 ? -0.426 -14.875 -8.047 1 98.06 99 TYR A N 1
ATOM 763 C CA . TYR A 1 99 ? -1.73 -15.523 -8.117 1 98.06 99 TYR A CA 1
ATOM 764 C C . TYR A 1 99 ? -2.83 -14.508 -8.406 1 98.06 99 TYR A C 1
ATOM 766 O O . TYR A 1 99 ? -2.959 -13.508 -7.703 1 98.06 99 TYR A O 1
ATOM 774 N N . ASN A 1 100 ? -3.537 -14.641 -9.43 1 95.94 100 ASN A N 1
ATOM 775 C CA . ASN A 1 100 ? -4.816 -13.969 -9.648 1 95.94 100 ASN A CA 1
ATOM 776 C C . ASN A 1 100 ? -5.988 -14.875 -9.273 1 95.94 100 ASN A C 1
ATOM 778 O O . ASN A 1 100 ? -6.484 -15.633 -10.109 1 95.94 100 ASN A O 1
ATOM 782 N N . LEU A 1 101 ? -6.422 -14.688 -8.094 1 94.88 101 LEU A N 1
ATOM 783 C CA . LEU A 1 101 ? -7.375 -15.648 -7.539 1 94.88 101 LEU A CA 1
ATOM 784 C C . LEU A 1 101 ? -8.773 -15.406 -8.102 1 94.88 101 LEU A C 1
ATOM 786 O O . LEU A 1 101 ? -9.109 -14.281 -8.477 1 94.88 101 LEU A O 1
ATOM 790 N N . GLY A 1 102 ? -9.578 -16.422 -8.039 1 91.56 102 GLY A N 1
ATOM 791 C CA . GLY A 1 102 ? -10.93 -16.344 -8.562 1 91.56 102 GLY A CA 1
ATOM 792 C C . GLY A 1 102 ? -11.188 -17.344 -9.68 1 91.56 102 GLY A C 1
ATOM 793 O O . GLY A 1 102 ? -10.805 -18.516 -9.578 1 91.56 102 GLY A O 1
ATOM 794 N N . TYR A 1 103 ? -11.93 -16.859 -10.688 1 86.12 103 TYR A N 1
ATOM 795 C CA . TYR A 1 103 ? -12.266 -17.75 -11.797 1 86.12 103 TYR A CA 1
ATOM 796 C C . TYR A 1 103 ? -11.648 -17.25 -13.102 1 86.12 103 TYR A C 1
ATOM 798 O O . TYR A 1 103 ? -11.219 -16.094 -13.188 1 86.12 103 TYR A O 1
ATOM 806 N N . LEU A 1 104 ? -11.57 -18.141 -14.07 1 84.31 104 LEU A N 1
ATOM 807 C CA . LEU A 1 104 ? -11.055 -17.812 -15.398 1 84.31 104 LEU A CA 1
ATOM 808 C C . LEU A 1 104 ? -12.094 -17.047 -16.203 1 84.31 104 LEU A C 1
ATOM 810 O O . LEU A 1 104 ? -13.164 -17.578 -16.516 1 84.31 104 LEU A O 1
ATOM 814 N N . PRO A 1 105 ? -11.789 -15.766 -16.547 1 80.38 105 PRO A N 1
ATOM 815 C CA . PRO A 1 105 ? -12.734 -15.047 -17.406 1 80.38 105 PRO A CA 1
ATOM 816 C C . PRO A 1 105 ? -12.984 -15.758 -18.734 1 80.38 105 PRO A C 1
ATOM 818 O O . PRO A 1 105 ? -12.039 -16.141 -19.422 1 80.38 105 PRO A O 1
ATOM 821 N N . GLY A 1 106 ? -14.18 -15.914 -19.094 1 80.81 106 GLY A N 1
ATOM 822 C CA . GLY A 1 106 ? -14.523 -16.625 -20.312 1 80.81 106 GLY A CA 1
ATOM 823 C C . GLY A 1 106 ? -14.617 -18.125 -20.109 1 80.81 106 GLY A C 1
ATOM 824 O O . GLY A 1 106 ? -14.992 -18.859 -21.016 1 80.81 106 GLY A O 1
ATOM 825 N N . GLY A 1 107 ? -14.172 -18.609 -18.922 1 80.38 107 GLY A N 1
ATOM 826 C CA . GLY A 1 107 ? -14.258 -20.016 -18.578 1 80.38 107 GLY A CA 1
ATOM 827 C C . GLY A 1 107 ? -15.453 -20.344 -17.688 1 80.38 107 GLY A C 1
ATOM 828 O O . GLY A 1 107 ? -16.438 -19.594 -17.672 1 80.38 107 GLY A O 1
ATOM 829 N N . ASP A 1 108 ? -15.406 -21.5 -17.188 1 83.12 108 ASP A N 1
ATOM 830 C CA . ASP A 1 108 ? -16.453 -21.938 -16.266 1 83.12 108 ASP A CA 1
ATOM 831 C C . ASP A 1 108 ? -16.344 -21.203 -14.93 1 83.12 108 ASP A C 1
ATOM 833 O O . ASP A 1 108 ? -15.414 -21.438 -14.164 1 83.12 108 ASP A O 1
ATOM 837 N N . HIS A 1 109 ? -17.312 -20.422 -14.586 1 81.19 109 HIS A N 1
ATOM 838 C CA . HIS A 1 109 ? -17.281 -19.609 -13.375 1 81.19 109 HIS A CA 1
ATOM 839 C C . HIS A 1 109 ? -17.391 -20.469 -12.125 1 81.19 109 HIS A C 1
ATOM 841 O O . HIS A 1 109 ? -17.125 -20 -11.016 1 81.19 109 HIS A O 1
ATOM 847 N N . GLN A 1 110 ? -17.734 -21.672 -12.344 1 83.25 110 GLN A N 1
ATOM 848 C CA . GLN A 1 110 ? -17.844 -22.578 -11.203 1 83.25 110 GLN A CA 1
ATOM 849 C C . GLN A 1 110 ? -16.469 -23.094 -10.773 1 83.25 110 GLN A C 1
ATOM 851 O O . GLN A 1 110 ? -16.312 -23.609 -9.672 1 83.25 110 GLN A O 1
ATOM 856 N N . ILE A 1 111 ? -15.609 -22.969 -11.719 1 86.44 111 ILE A N 1
ATOM 857 C CA . ILE A 1 111 ? -14.242 -23.359 -11.406 1 86.44 111 ILE A CA 1
ATOM 8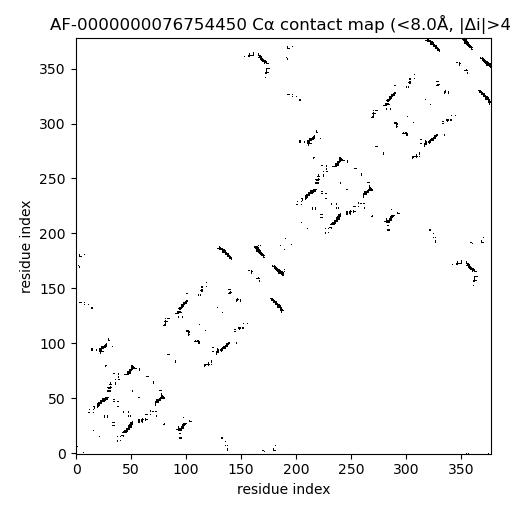58 C C . ILE A 1 111 ? -13.477 -22.156 -10.859 1 86.44 111 ILE A C 1
ATOM 860 O O . ILE A 1 111 ? -13.164 -21.219 -11.602 1 86.44 111 ILE A O 1
ATOM 864 N N . THR A 1 112 ? -13.242 -22.141 -9.562 1 89.06 112 THR A N 1
ATOM 865 C CA . THR A 1 112 ? -12.555 -21.047 -8.875 1 89.06 112 THR A CA 1
ATOM 866 C C . THR A 1 112 ? -11.406 -21.578 -8.031 1 89.06 112 THR A C 1
ATOM 868 O O . THR A 1 112 ? -11.352 -22.766 -7.73 1 89.06 112 THR A O 1
ATOM 871 N N . THR A 1 113 ? -10.438 -20.781 -7.801 1 91.81 113 THR A N 1
ATOM 872 C CA . THR A 1 113 ? -9.43 -21.156 -6.812 1 91.81 113 THR A CA 1
ATOM 873 C C . THR A 1 113 ? -10.078 -21.422 -5.457 1 91.81 113 THR A C 1
ATOM 875 O O . THR A 1 113 ? -11.156 -20.906 -5.168 1 91.81 113 THR A O 1
ATOM 878 N N . GLN A 1 114 ? -9.414 -22.266 -4.75 1 91.56 114 GLN A N 1
ATOM 879 C CA . GLN A 1 114 ? -9.945 -22.672 -3.451 1 91.56 114 GLN A CA 1
ATOM 880 C C . GLN A 1 114 ? -8.961 -22.328 -2.332 1 91.56 114 GLN A C 1
ATOM 882 O O . GLN A 1 114 ? -7.746 -22.422 -2.518 1 91.56 114 GLN A O 1
ATOM 887 N N . GLU A 1 115 ? -9.578 -22.031 -1.199 1 92.88 115 GLU A N 1
ATOM 888 C CA . GLU A 1 115 ? -8.773 -21.641 -0.045 1 92.88 115 GLU A CA 1
ATOM 889 C C . GLU A 1 115 ? -7.746 -22.719 0.293 1 92.88 115 GLU A C 1
ATOM 891 O O . GLU A 1 115 ? -6.57 -22.422 0.509 1 92.88 115 GLU A O 1
ATOM 896 N N . ALA A 1 116 ? -8.133 -24 0.292 1 94.88 116 ALA A N 1
ATOM 897 C CA . ALA A 1 116 ? -7.242 -25.078 0.696 1 94.88 116 ALA A CA 1
ATOM 898 C C . ALA A 1 116 ? -6.051 -25.188 -0.248 1 94.88 116 ALA A C 1
ATOM 900 O O . ALA A 1 116 ? -4.902 -25.297 0.198 1 94.88 116 ALA A O 1
ATOM 901 N N . SER A 1 117 ? -6.305 -25.203 -1.52 1 96.19 117 SER A N 1
ATOM 902 C CA . SER A 1 117 ? -5.23 -25.328 -2.496 1 96.19 117 SER A CA 1
ATOM 903 C C . SER A 1 117 ? -4.336 -24.094 -2.502 1 96.19 117 SER A C 1
ATOM 905 O O . SER A 1 117 ? -3.115 -24.203 -2.639 1 96.19 117 SER A O 1
ATOM 907 N N . THR A 1 118 ? -4.941 -22.906 -2.357 1 96.81 118 THR A N 1
ATOM 908 C CA . THR A 1 118 ? -4.16 -21.672 -2.348 1 96.81 118 THR A CA 1
ATOM 909 C C . THR A 1 118 ? -3.221 -21.641 -1.147 1 96.81 118 THR A C 1
ATOM 911 O O . THR A 1 118 ? -2.023 -21.375 -1.297 1 96.81 118 THR A O 1
ATOM 914 N N . LEU A 1 119 ? -3.719 -21.969 0.005 1 97.44 119 LEU A N 1
ATOM 915 C CA . LEU A 1 119 ? -2.893 -21.953 1.208 1 97.44 119 LEU A CA 1
ATOM 916 C C . LEU A 1 119 ? -1.786 -23 1.113 1 97.44 119 LEU A C 1
ATOM 918 O O . LEU A 1 119 ? -0.649 -22.75 1.517 1 97.44 119 LEU A O 1
ATOM 922 N N . ALA A 1 120 ? -2.141 -24.156 0.596 1 97.62 120 ALA A N 1
ATOM 923 C CA . ALA A 1 120 ? -1.14 -25.203 0.403 1 97.62 120 ALA A CA 1
ATOM 924 C C . ALA A 1 120 ? -0.04 -24.734 -0.549 1 97.62 120 ALA A C 1
ATOM 926 O O . ALA A 1 120 ? 1.143 -25 -0.315 1 97.62 120 ALA A O 1
ATOM 927 N N . SER A 1 121 ? -0.45 -24.109 -1.606 1 97.94 121 SER A N 1
ATOM 928 C CA . SER A 1 121 ? 0.51 -23.578 -2.566 1 97.94 121 SER A CA 1
ATOM 929 C C . SER A 1 121 ? 1.43 -22.547 -1.912 1 97.94 121 SER A C 1
ATOM 931 O O . SER A 1 121 ? 2.648 -22.594 -2.096 1 97.94 121 SER A O 1
ATOM 933 N N . LEU A 1 122 ? 0.886 -21.656 -1.145 1 98.06 122 LEU A N 1
ATOM 934 C CA . LEU A 1 122 ? 1.656 -20.625 -0.46 1 98.06 122 LEU A CA 1
ATOM 935 C C . LEU A 1 122 ? 2.678 -21.234 0.486 1 98.06 122 LEU A C 1
ATOM 937 O O . LEU A 1 122 ? 3.812 -20.766 0.58 1 98.06 122 LEU A O 1
ATOM 941 N N . ASP A 1 123 ? 2.277 -22.266 1.112 1 97.25 123 ASP A N 1
ATOM 942 C CA . ASP A 1 123 ? 3.191 -22.953 2.02 1 97.25 123 ASP A CA 1
ATOM 943 C C . ASP A 1 123 ? 4.375 -23.547 1.259 1 97.25 123 ASP A C 1
ATOM 945 O O . ASP A 1 123 ? 5.512 -23.484 1.73 1 97.25 123 ASP A O 1
ATOM 949 N N . GLN A 1 124 ? 4.066 -24.141 0.173 1 97.31 124 GLN A N 1
ATOM 950 C CA . GLN A 1 124 ? 5.121 -24.75 -0.64 1 97.31 124 GLN A CA 1
ATOM 951 C C . GLN A 1 124 ? 6.074 -23.672 -1.17 1 97.31 124 GLN A C 1
ATOM 953 O O . GLN A 1 124 ? 7.293 -23.859 -1.155 1 97.31 124 GLN A O 1
ATOM 958 N N . VAL A 1 125 ? 5.559 -22.547 -1.6 1 97.81 125 VAL A N 1
ATOM 959 C CA . VAL A 1 125 ? 6.379 -21.469 -2.125 1 97.81 125 VAL A CA 1
ATOM 960 C C . VAL A 1 125 ? 7.199 -20.844 -0.996 1 97.81 125 VAL A C 1
ATOM 962 O O . VAL A 1 125 ? 8.391 -20.578 -1.157 1 97.81 125 VAL A O 1
ATOM 965 N N . ARG A 1 126 ? 6.531 -20.641 0.076 1 97.31 126 ARG A N 1
ATOM 966 C CA . ARG A 1 126 ? 7.164 -20.062 1.253 1 97.31 126 ARG A CA 1
ATOM 967 C C . ARG A 1 126 ? 8.422 -20.828 1.641 1 97.31 126 ARG A C 1
ATOM 969 O O . ARG A 1 126 ? 9.438 -20.234 2.006 1 97.31 126 ARG A O 1
ATOM 976 N N . ALA A 1 127 ? 8.383 -22.094 1.549 1 96.69 127 ALA A N 1
ATOM 977 C CA . ALA A 1 127 ? 9.461 -22.969 1.985 1 96.69 127 ALA A CA 1
ATOM 978 C C . ALA A 1 127 ? 10.719 -22.766 1.145 1 96.69 127 ALA A C 1
ATOM 980 O O . ALA A 1 127 ? 11.836 -23 1.613 1 96.69 127 ALA A O 1
ATOM 981 N N . LYS A 1 128 ? 10.547 -22.25 -0.038 1 97.5 128 LYS A N 1
ATOM 982 C CA . LYS A 1 128 ? 11.672 -22.125 -0.962 1 97.5 128 LYS A CA 1
ATOM 983 C C . LYS A 1 128 ? 11.828 -20.703 -1.467 1 97.5 128 LYS A C 1
ATOM 985 O O . LYS A 1 128 ? 12.5 -20.453 -2.471 1 97.5 128 LYS A O 1
ATOM 990 N N . LEU A 1 129 ? 11.195 -19.797 -0.786 1 98.38 129 LEU A N 1
ATOM 991 C CA . LEU A 1 129 ? 11.305 -18.406 -1.19 1 98.38 129 LEU A CA 1
ATOM 992 C C . LEU A 1 129 ? 12.609 -17.797 -0.699 1 98.38 129 LEU A C 1
ATOM 994 O O . LEU A 1 129 ? 12.945 -17.891 0.484 1 98.38 129 LEU A O 1
ATOM 998 N N . ARG A 1 130 ? 13.344 -17.25 -1.554 1 98.25 130 ARG A N 1
ATOM 999 C CA . ARG A 1 130 ? 14.609 -16.641 -1.148 1 98.25 130 ARG A CA 1
ATOM 1000 C C . ARG A 1 130 ? 14.367 -15.32 -0.433 1 98.25 130 ARG A C 1
ATOM 1002 O O . ARG A 1 130 ? 13.312 -14.711 -0.588 1 98.25 130 ARG A O 1
ATOM 1009 N N . VAL A 1 131 ? 15.398 -14.867 0.297 1 98.31 131 VAL A N 1
ATOM 1010 C CA . VAL A 1 131 ? 15.312 -13.57 0.963 1 98.31 131 VAL A CA 1
ATOM 1011 C C . VAL A 1 131 ? 15.172 -12.461 -0.078 1 98.31 131 VAL A C 1
ATOM 1013 O O . VAL A 1 131 ? 15.914 -12.43 -1.065 1 98.31 131 VAL A O 1
ATOM 1016 N N . GLY A 1 132 ? 14.195 -11.641 0.092 1 98.31 132 GLY A N 1
ATOM 1017 C CA . GLY A 1 132 ? 13.898 -10.594 -0.878 1 98.31 132 GLY A CA 1
ATOM 1018 C C . GLY A 1 132 ? 12.867 -11.016 -1.905 1 98.31 132 GLY A C 1
ATOM 1019 O O . GLY A 1 132 ? 12.367 -10.18 -2.664 1 98.31 132 GLY A O 1
ATOM 1020 N N . GLY A 1 133 ? 12.555 -12.328 -1.918 1 98.75 133 GLY A N 1
ATOM 1021 C CA . GLY A 1 133 ? 11.508 -12.82 -2.795 1 98.75 133 GLY A CA 1
ATOM 1022 C C . GLY A 1 133 ? 10.109 -12.43 -2.338 1 98.75 133 GLY A C 1
ATOM 1023 O O . GLY A 1 133 ? 9.906 -12.109 -1.165 1 98.75 133 GLY A O 1
ATOM 1024 N N . GLN A 1 134 ? 9.164 -12.492 -3.293 1 98.88 134 GLN A N 1
ATOM 1025 C CA . GLN A 1 134 ? 7.824 -12.016 -2.963 1 98.88 134 GLN A CA 1
ATOM 1026 C C . GLN A 1 134 ? 6.758 -12.945 -3.535 1 98.88 134 GLN A C 1
ATOM 1028 O O . GLN A 1 134 ? 6.977 -13.602 -4.555 1 98.88 134 GLN A O 1
ATOM 1033 N N . ILE A 1 135 ? 5.664 -13.008 -2.822 1 98.88 135 ILE A N 1
ATOM 1034 C CA . ILE A 1 135 ? 4.422 -13.609 -3.305 1 98.88 135 ILE A CA 1
ATOM 1035 C C . ILE A 1 135 ? 3.35 -12.531 -3.441 1 98.88 135 ILE A C 1
ATOM 1037 O O . ILE A 1 135 ? 3.078 -11.789 -2.492 1 98.88 135 ILE A O 1
ATOM 1041 N N . ILE A 1 136 ? 2.783 -12.43 -4.621 1 98.75 136 ILE A N 1
ATOM 1042 C CA . ILE A 1 136 ? 1.777 -11.414 -4.91 1 98.75 136 ILE A CA 1
ATOM 1043 C C . ILE A 1 136 ? 0.429 -12.086 -5.172 1 98.75 136 ILE A C 1
ATOM 1045 O O . ILE A 1 136 ? 0.295 -12.883 -6.098 1 98.75 136 ILE A O 1
ATOM 1049 N N . LEU A 1 137 ? -0.546 -11.758 -4.367 1 98.31 137 LEU A N 1
ATOM 1050 C CA . LEU A 1 137 ? -1.893 -12.305 -4.484 1 98.31 137 LEU A CA 1
ATOM 1051 C C . LEU A 1 137 ? -2.889 -11.219 -4.875 1 98.31 137 LEU A C 1
ATOM 1053 O O . LEU A 1 137 ? -3.061 -10.234 -4.148 1 98.31 137 LEU A O 1
ATOM 1057 N N . VAL A 1 138 ? -3.467 -11.367 -6.012 1 97.06 138 VAL A N 1
ATOM 1058 C CA . VAL A 1 138 ? -4.605 -10.539 -6.398 1 97.06 138 VAL A CA 1
ATOM 1059 C C . VAL A 1 138 ? -5.906 -11.242 -6.02 1 97.06 138 VAL A C 1
ATOM 1061 O O . VAL A 1 138 ? -6.215 -12.32 -6.539 1 97.06 138 VAL A O 1
ATOM 1064 N N . ILE A 1 139 ? -6.652 -10.656 -5.145 1 95.06 139 ILE A N 1
ATOM 1065 C CA . ILE A 1 139 ? -7.805 -11.32 -4.543 1 95.06 139 ILE A CA 1
ATOM 1066 C C . ILE A 1 139 ? -9.086 -10.633 -5 1 95.06 139 ILE A C 1
ATOM 1068 O O . ILE A 1 139 ? -9.219 -9.414 -4.895 1 95.06 139 ILE A O 1
ATOM 1072 N N . TYR A 1 140 ? -9.984 -11.438 -5.445 1 88.44 140 TYR A N 1
ATOM 1073 C CA . TYR A 1 140 ? -11.32 -10.992 -5.828 1 88.44 140 TYR A CA 1
ATOM 1074 C C . TYR A 1 140 ? -12.367 -11.492 -4.844 1 88.44 140 TYR A C 1
ATOM 1076 O O . TYR A 1 140 ? -12.422 -12.688 -4.535 1 88.44 140 TYR A O 1
ATOM 1084 N N . SER A 1 141 ? -13.172 -10.594 -4.32 1 84.31 141 SER A N 1
ATOM 1085 C CA . SER A 1 141 ? -14.125 -11.008 -3.301 1 84.31 141 SER A CA 1
ATOM 1086 C C . SER A 1 141 ? -15.562 -10.82 -3.783 1 84.31 141 SER A C 1
ATOM 1088 O O . SER A 1 141 ? -16.5 -10.82 -2.98 1 84.31 141 SER A O 1
ATOM 1090 N N . GLY A 1 142 ? -15.742 -10.695 -5.047 1 80.19 142 GLY A N 1
ATOM 1091 C CA . GLY A 1 142 ? -17.047 -10.359 -5.609 1 80.19 142 GLY A CA 1
ATOM 1092 C C . GLY A 1 142 ? -18.016 -11.516 -5.562 1 80.19 142 GLY A C 1
ATOM 1093 O O . GLY A 1 142 ? -19.219 -11.328 -5.773 1 80.19 142 GLY A O 1
ATOM 1094 N N . HIS A 1 143 ? -17.578 -12.797 -5.324 1 80.88 143 HIS A N 1
ATOM 1095 C CA . HIS A 1 143 ? -18.438 -13.961 -5.211 1 80.88 143 HIS A CA 1
ATOM 1096 C C . HIS A 1 143 ? -18.188 -14.711 -3.904 1 80.88 143 HIS A C 1
ATOM 1098 O O . HIS A 1 143 ? -17.156 -14.508 -3.258 1 80.88 143 HIS A O 1
ATOM 1104 N N . PRO A 1 144 ? -19.203 -15.461 -3.496 1 81.75 144 PRO A N 1
ATOM 1105 C CA . PRO A 1 144 ? -19.141 -16.078 -2.174 1 81.75 144 PRO A CA 1
ATOM 1106 C C . PRO A 1 144 ? -17.844 -16.859 -1.952 1 81.75 144 PRO A C 1
ATOM 1108 O O . PRO A 1 144 ? -17.219 -16.75 -0.894 1 81.75 144 PRO A O 1
ATOM 1111 N N . GLU A 1 145 ? -17.422 -17.656 -2.926 1 81.88 145 GLU A N 1
ATOM 1112 C CA . GLU A 1 145 ? -16.203 -18.438 -2.795 1 81.88 145 GLU A CA 1
ATOM 1113 C C . GLU A 1 145 ? -14.984 -17.516 -2.668 1 81.88 145 GLU A C 1
ATOM 1115 O O . GLU A 1 145 ? -14.047 -17.812 -1.929 1 81.88 145 GLU A O 1
ATOM 1120 N N . GLY A 1 146 ? -15.023 -16.453 -3.35 1 85.44 146 GLY A N 1
ATOM 1121 C CA . GLY A 1 146 ? -13.953 -15.461 -3.271 1 85.44 146 GLY A CA 1
ATOM 1122 C C . GLY A 1 146 ? -13.859 -14.797 -1.912 1 85.44 146 GLY A C 1
ATOM 1123 O O . GLY A 1 146 ? -12.758 -14.578 -1.398 1 85.44 146 GLY A O 1
ATOM 1124 N N . ALA A 1 147 ? -15.016 -14.547 -1.388 1 88.19 147 ALA A N 1
ATOM 1125 C CA . ALA A 1 147 ? -15.062 -13.914 -0.07 1 88.19 147 ALA A CA 1
ATOM 1126 C C . ALA A 1 147 ? -14.516 -14.859 1.004 1 88.19 147 ALA A C 1
ATOM 1128 O O . ALA A 1 147 ? -13.75 -14.438 1.877 1 88.19 147 ALA A O 1
ATOM 1129 N N . LYS A 1 148 ? -14.883 -16.094 0.924 1 89.44 148 LYS A N 1
ATOM 1130 C CA . LYS A 1 148 ? -14.383 -17.109 1.848 1 89.44 148 LYS A CA 1
ATOM 1131 C C . LYS A 1 148 ? -12.867 -17.25 1.729 1 89.44 148 LYS A C 1
ATOM 1133 O O . LYS A 1 148 ? -12.164 -17.312 2.738 1 89.44 148 LYS A O 1
ATOM 1138 N N . GLU A 1 149 ? -12.422 -17.375 0.516 1 91.06 149 GLU A N 1
ATOM 1139 C CA . GLU A 1 149 ? -10.992 -17.516 0.252 1 91.06 149 GLU A CA 1
ATOM 1140 C C . GLU A 1 149 ? -10.211 -16.312 0.776 1 91.06 149 GLU A C 1
ATOM 1142 O O . GLU A 1 149 ? -9.156 -16.469 1.388 1 91.06 149 GLU A O 1
ATOM 1147 N N . LYS A 1 150 ? -10.766 -15.18 0.574 1 93 150 LYS A N 1
ATOM 1148 C CA . LYS A 1 150 ? -10.148 -13.953 1.067 1 93 150 LYS A CA 1
ATOM 1149 C C . LYS A 1 150 ? -9.992 -13.992 2.584 1 93 150 LYS A C 1
ATOM 1151 O O . LYS A 1 150 ? -8.891 -13.773 3.104 1 93 150 LYS A O 1
ATOM 1156 N N . ASP A 1 151 ? -11.047 -14.266 3.25 1 94.38 151 ASP A N 1
ATOM 1157 C CA . ASP A 1 151 ? -11.023 -14.273 4.711 1 94.38 151 ASP A CA 1
ATOM 1158 C C . ASP A 1 151 ? -10.016 -15.289 5.238 1 94.38 151 ASP A C 1
ATOM 1160 O O . ASP A 1 151 ? -9.281 -15.008 6.188 1 94.38 151 ASP A O 1
ATOM 1164 N N . ALA A 1 152 ? -9.984 -16.406 4.609 1 94.81 152 ALA A N 1
ATOM 1165 C CA . ALA A 1 152 ? -9.055 -17.453 5.008 1 94.81 152 ALA A CA 1
ATOM 1166 C C . ALA A 1 152 ? -7.609 -17.016 4.797 1 94.81 152 ALA A C 1
ATOM 1168 O O . ALA A 1 152 ? -6.746 -17.266 5.641 1 94.81 152 ALA A O 1
ATOM 1169 N N . LEU A 1 153 ? -7.371 -16.406 3.705 1 96.75 153 LEU A N 1
ATOM 1170 C CA . LEU A 1 153 ? -6.027 -15.945 3.381 1 96.75 153 LEU A CA 1
ATOM 1171 C C . LEU A 1 153 ? -5.574 -14.867 4.363 1 96.75 153 LEU A C 1
ATOM 1173 O O . LEU A 1 153 ? -4.457 -14.922 4.879 1 96.75 153 LEU A O 1
ATOM 1177 N N . PHE A 1 154 ? -6.465 -13.914 4.633 1 96.75 154 PHE A N 1
ATOM 1178 C CA . PHE A 1 154 ? -6.133 -12.859 5.586 1 96.75 154 PHE A CA 1
ATOM 1179 C C . PHE A 1 154 ? -5.809 -13.445 6.953 1 96.75 154 PHE A C 1
ATOM 1181 O O . PHE A 1 154 ? -4.82 -13.062 7.582 1 96.75 154 PHE A O 1
ATOM 1188 N N . GLN A 1 155 ? -6.641 -14.359 7.355 1 96.62 155 GLN A N 1
ATOM 1189 C CA . GLN A 1 155 ? -6.438 -14.992 8.656 1 96.62 155 GLN A CA 1
ATOM 1190 C C . GLN A 1 155 ? -5.121 -15.766 8.688 1 96.62 155 GLN A C 1
ATOM 1192 O O . GLN A 1 155 ? -4.332 -15.617 9.625 1 96.62 155 GLN A O 1
ATOM 1197 N N . ALA A 1 156 ? -4.875 -16.547 7.695 1 97.5 156 ALA A N 1
ATOM 1198 C CA . ALA A 1 156 ? -3.68 -17.391 7.641 1 97.5 156 ALA A CA 1
ATOM 1199 C C . ALA A 1 156 ? -2.418 -16.531 7.547 1 97.5 156 ALA A C 1
ATOM 1201 O O . ALA A 1 156 ? -1.463 -16.734 8.297 1 97.5 156 ALA A O 1
ATOM 1202 N N . LEU A 1 157 ? -2.428 -15.555 6.723 1 97.75 157 LEU A N 1
ATOM 1203 C CA . LEU A 1 157 ? -1.239 -14.758 6.441 1 97.75 157 LEU A CA 1
ATOM 1204 C C . LEU A 1 157 ? -0.932 -13.82 7.602 1 97.75 157 LEU A C 1
ATOM 1206 O O . LEU A 1 157 ? 0.226 -13.453 7.824 1 97.75 157 LEU A O 1
ATOM 1210 N N . ALA A 1 158 ? -1.958 -13.461 8.352 1 96.88 158 ALA A N 1
AT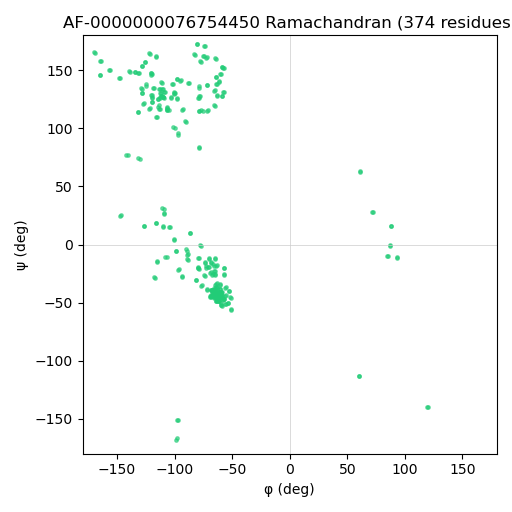OM 1211 C CA . ALA A 1 158 ? -1.758 -12.617 9.531 1 96.88 158 ALA A CA 1
ATOM 1212 C C . ALA A 1 158 ? -0.913 -13.336 10.578 1 96.88 158 ALA A C 1
ATOM 1214 O O . ALA A 1 158 ? -0.322 -12.695 11.453 1 96.88 158 ALA A O 1
ATOM 1215 N N . SER A 1 159 ? -0.814 -14.633 10.477 1 96.5 159 SER A N 1
ATOM 1216 C CA . SER A 1 159 ? -0.12 -15.422 11.484 1 96.5 159 SER A CA 1
ATOM 1217 C C . SER A 1 159 ? 1.304 -15.75 11.047 1 96.5 159 SER A C 1
ATOM 1219 O O . SER A 1 159 ? 2.068 -16.344 11.812 1 96.5 159 SER A O 1
ATOM 1221 N N . TRP A 1 160 ? 1.687 -15.398 9.805 1 97.62 160 TRP A N 1
ATOM 1222 C CA . TRP A 1 160 ? 3.053 -15.656 9.367 1 97.62 160 TRP A CA 1
ATOM 1223 C C . TRP A 1 160 ? 4.055 -14.898 10.227 1 97.62 160 TRP A C 1
ATOM 1225 O O . TRP A 1 160 ? 3.805 -13.758 10.633 1 97.62 160 TRP A O 1
ATOM 1235 N N . PRO A 1 161 ? 5.188 -15.508 10.547 1 97.06 161 PRO A N 1
ATOM 1236 C CA . PRO A 1 161 ? 6.137 -14.883 11.469 1 97.06 161 PRO A CA 1
ATOM 1237 C C . PRO A 1 161 ? 6.75 -13.602 10.914 1 97.06 161 PRO A C 1
ATOM 1239 O O . PRO A 1 161 ? 7.445 -13.641 9.891 1 97.06 161 PRO A O 1
ATOM 1242 N N . GLN A 1 162 ? 6.535 -12.516 11.625 1 96.5 162 GLN A N 1
ATOM 1243 C CA . GLN A 1 162 ? 6.977 -11.203 11.156 1 96.5 162 GLN A CA 1
ATOM 1244 C C . GLN A 1 162 ? 8.5 -11.117 11.125 1 96.5 162 GLN A C 1
ATOM 1246 O O . GLN A 1 162 ? 9.062 -10.219 10.5 1 96.5 162 GLN A O 1
ATOM 1251 N N . GLU A 1 163 ? 9.203 -12.039 11.828 1 97.06 163 GLU A N 1
ATOM 1252 C CA . GLU A 1 163 ? 10.664 -12.062 11.828 1 97.06 163 GLU A CA 1
ATOM 1253 C C . GLU A 1 163 ? 11.203 -12.57 10.492 1 97.06 163 GLU A C 1
ATOM 1255 O O . GLU A 1 163 ? 12.375 -12.344 10.164 1 97.06 163 GLU A O 1
ATOM 1260 N N . GLU A 1 164 ? 10.336 -13.281 9.742 1 98.06 164 GLU A N 1
ATOM 1261 C CA . GLU A 1 164 ? 10.805 -13.898 8.508 1 98.06 164 GLU A CA 1
ATOM 1262 C C . GLU A 1 164 ? 10.078 -13.32 7.297 1 98.06 164 GLU A C 1
ATOM 1264 O O . GLU A 1 164 ? 10.609 -13.328 6.184 1 98.06 164 GLU A O 1
ATOM 1269 N N . PHE A 1 165 ? 8.812 -12.883 7.57 1 98.25 165 PHE A N 1
ATOM 1270 C CA . PHE A 1 165 ? 7.984 -12.414 6.469 1 98.25 165 PHE A CA 1
ATOM 1271 C C . PHE A 1 165 ? 7.293 -11.102 6.828 1 98.25 165 PHE A C 1
ATOM 1273 O O . PHE A 1 165 ? 6.949 -10.875 7.988 1 98.25 165 PHE A O 1
ATOM 1280 N N . GLN A 1 166 ? 7.098 -10.312 5.84 1 97.62 166 GLN A N 1
ATOM 1281 C CA . GLN A 1 166 ? 6.18 -9.172 5.891 1 97.62 166 GLN A CA 1
ATOM 1282 C C . GLN A 1 166 ? 4.988 -9.383 4.961 1 97.62 166 GLN A C 1
ATOM 1284 O O . GLN A 1 166 ? 5.156 -9.844 3.826 1 97.62 166 GLN A O 1
ATOM 1289 N N . VAL A 1 167 ? 3.834 -9.109 5.48 1 98.38 167 VAL A N 1
ATOM 1290 C CA . VAL A 1 167 ? 2.621 -9.273 4.688 1 98.38 167 VAL A CA 1
ATOM 1291 C C . VAL A 1 167 ? 1.871 -7.945 4.609 1 98.38 167 VAL A C 1
ATOM 1293 O O . VAL A 1 167 ? 1.36 -7.453 5.617 1 98.38 167 VAL A O 1
ATOM 1296 N N . LEU A 1 168 ? 1.768 -7.465 3.439 1 97.81 168 LEU A N 1
ATOM 1297 C CA . LEU A 1 168 ? 1.166 -6.156 3.197 1 97.81 168 LEU A CA 1
ATOM 1298 C C . LEU A 1 168 ? -0.2 -6.301 2.537 1 97.81 168 LEU A C 1
ATOM 1300 O O . LEU A 1 168 ? -0.362 -7.09 1.603 1 97.81 168 LEU A O 1
ATOM 1304 N N . HIS A 1 169 ? -1.16 -5.609 3.098 1 97.56 169 HIS A N 1
ATOM 1305 C CA . HIS A 1 169 ? -2.465 -5.461 2.461 1 97.56 169 HIS A CA 1
ATOM 1306 C C . HIS A 1 169 ? -2.586 -4.117 1.753 1 97.56 169 HIS A C 1
ATOM 1308 O O . HIS A 1 169 ? -2.238 -3.078 2.32 1 97.56 169 HIS A O 1
ATOM 1314 N N . TYR A 1 170 ? -3.016 -4.09 0.514 1 97.44 170 TYR A N 1
ATOM 1315 C CA . TYR A 1 170 ? -3.229 -2.947 -0.367 1 97.44 170 TYR A CA 1
ATOM 1316 C C . TYR A 1 170 ? -4.594 -3.021 -1.038 1 97.44 170 TYR A C 1
ATOM 1318 O O . TYR A 1 170 ? -4.863 -3.943 -1.813 1 97.44 170 TYR A O 1
ATOM 1326 N N . GLY A 1 171 ? -5.477 -2.062 -0.689 1 96.56 171 GLY A N 1
ATOM 1327 C CA . GLY A 1 171 ? -6.801 -2.129 -1.288 1 96.56 171 GLY A CA 1
ATOM 1328 C C . GLY A 1 171 ? -7.59 -0.842 -1.133 1 96.56 171 GLY A C 1
ATOM 1329 O O . GLY A 1 171 ? -7.477 -0.157 -0.114 1 96.56 171 GLY A O 1
ATOM 1330 N N . PHE A 1 172 ? -8.414 -0.533 -2.143 1 96.69 172 PHE A N 1
ATOM 1331 C CA . PHE A 1 172 ? -9.289 0.63 -2.096 1 96.69 172 PHE A CA 1
ATOM 1332 C C . PHE A 1 172 ? -10.523 0.342 -1.253 1 96.69 172 PHE A C 1
ATOM 1334 O O . PHE A 1 172 ? -11.172 -0.698 -1.419 1 96.69 172 PHE A O 1
ATOM 1341 N N . ILE A 1 173 ? -10.891 1.289 -0.414 1 96.19 173 ILE A N 1
ATOM 1342 C CA . ILE A 1 173 ? -11.914 0.941 0.564 1 96.19 173 ILE A CA 1
ATOM 1343 C C . ILE A 1 173 ? -13.227 1.637 0.205 1 96.19 173 ILE A C 1
ATOM 1345 O O . ILE A 1 173 ? -14.273 1.328 0.774 1 96.19 173 ILE A O 1
ATOM 1349 N N . ASN A 1 174 ? -13.148 2.594 -0.782 1 97.25 174 ASN A N 1
ATOM 1350 C CA . ASN A 1 174 ? -14.375 3.32 -1.088 1 97.25 174 ASN A CA 1
ATOM 1351 C C . ASN A 1 174 ? -14.922 2.943 -2.463 1 97.25 174 ASN A C 1
ATOM 1353 O O . ASN A 1 174 ? -15.688 3.701 -3.061 1 97.25 174 ASN A O 1
ATOM 1357 N N . GLN A 1 175 ? -14.469 1.873 -3.031 1 93.31 175 GLN A N 1
ATOM 1358 C CA . GLN A 1 175 ? -14.922 1.434 -4.348 1 93.31 175 GLN A CA 1
ATOM 1359 C C . GLN A 1 175 ? -16.047 0.409 -4.227 1 93.31 175 GLN A C 1
ATOM 1361 O O . GLN A 1 175 ? -16.016 -0.446 -3.34 1 93.31 175 GLN A O 1
ATOM 1366 N N . ARG A 1 176 ? -16.922 0.633 -5.152 1 88.38 176 ARG A N 1
ATOM 1367 C CA . ARG A 1 176 ? -18.078 -0.263 -5.164 1 88.38 176 ARG A CA 1
ATOM 1368 C C . ARG A 1 176 ? -17.75 -1.566 -5.887 1 88.38 176 ARG A C 1
ATOM 1370 O O . ARG A 1 176 ? -16.688 -1.688 -6.512 1 88.38 176 ARG A O 1
ATOM 1377 N N . ASN A 1 177 ? -18.578 -2.652 -5.688 1 85.5 177 ASN A N 1
ATOM 1378 C CA . ASN A 1 177 ? -18.609 -3.918 -6.414 1 85.5 177 ASN A CA 1
ATOM 1379 C C . ASN A 1 177 ? -17.406 -4.789 -6.07 1 85.5 177 ASN A C 1
ATOM 1381 O O . ASN A 1 177 ? -16.828 -5.43 -6.949 1 85.5 177 ASN A O 1
ATOM 1385 N N . ASN A 1 178 ? -16.875 -4.633 -4.902 1 84.69 178 ASN A N 1
ATOM 1386 C CA . ASN A 1 178 ? -15.852 -5.52 -4.371 1 84.69 178 ASN A CA 1
ATOM 1387 C C . ASN A 1 178 ? -14.602 -5.512 -5.242 1 84.69 178 ASN A C 1
ATOM 1389 O O . ASN A 1 178 ? -14.188 -6.555 -5.754 1 84.69 178 ASN A O 1
ATOM 1393 N N . PRO A 1 179 ? -13.953 -4.352 -5.332 1 89.12 179 PRO A N 1
ATOM 1394 C CA . PRO A 1 179 ? -12.734 -4.293 -6.145 1 89.12 179 PRO A CA 1
ATOM 1395 C C . PRO A 1 179 ? -11.664 -5.262 -5.668 1 89.12 179 PRO A C 1
ATOM 1397 O O . PRO A 1 179 ? -11.648 -5.652 -4.496 1 89.12 179 PRO A O 1
ATOM 1400 N N . PRO A 1 180 ? -10.812 -5.676 -6.652 1 93.31 180 PRO A N 1
ATOM 1401 C CA . PRO A 1 180 ? -9.711 -6.551 -6.23 1 93.31 180 PRO A CA 1
ATOM 1402 C C . PRO A 1 180 ? -8.797 -5.891 -5.199 1 93.31 180 PRO A C 1
ATOM 1404 O O . PRO A 1 180 ? -8.648 -4.668 -5.199 1 93.31 180 PRO A O 1
ATOM 1407 N N . GLN A 1 181 ? -8.281 -6.676 -4.328 1 95.38 181 GLN A N 1
ATOM 1408 C CA . GLN A 1 181 ? -7.281 -6.246 -3.352 1 95.38 181 GLN A CA 1
ATOM 1409 C C . GLN A 1 181 ? -6 -7.066 -3.477 1 95.38 181 GLN A C 1
ATOM 1411 O O . GLN A 1 181 ? -5.98 -8.094 -4.156 1 95.38 181 GLN A O 1
ATOM 1416 N N . LEU A 1 182 ? -4.969 -6.543 -2.867 1 97.5 182 LEU A N 1
ATOM 1417 C CA . LEU A 1 182 ? -3.668 -7.199 -2.947 1 97.5 182 LEU A CA 1
ATOM 1418 C C . LEU A 1 182 ? -3.184 -7.617 -1.562 1 97.5 182 LEU A C 1
ATOM 1420 O O . LEU A 1 182 ? -3.322 -6.863 -0.598 1 97.5 182 LEU A O 1
ATOM 1424 N N . LEU A 1 183 ? -2.715 -8.805 -1.509 1 98.12 183 LEU A N 1
ATOM 1425 C CA . LEU A 1 183 ? -1.805 -9.219 -0.446 1 98.12 183 LEU A CA 1
ATOM 1426 C C . LEU A 1 183 ? -0.415 -9.508 -1.003 1 98.12 183 LEU A C 1
ATOM 1428 O O . LEU A 1 183 ? -0.275 -10.258 -1.975 1 98.12 183 LEU A O 1
ATOM 1432 N N . ILE A 1 184 ? 0.585 -8.906 -0.456 1 98.56 184 ILE A N 1
ATOM 1433 C CA . ILE A 1 184 ? 1.97 -9.086 -0.878 1 98.56 184 ILE A CA 1
ATOM 1434 C C . ILE A 1 184 ? 2.797 -9.633 0.284 1 98.56 184 ILE A C 1
ATOM 1436 O O . ILE A 1 184 ? 2.801 -9.055 1.375 1 98.56 184 ILE A O 1
ATOM 1440 N N . ILE A 1 185 ? 3.461 -10.68 0.067 1 98.75 185 ILE A N 1
ATOM 1441 C CA . ILE A 1 185 ? 4.336 -11.305 1.054 1 98.75 185 ILE A CA 1
ATOM 1442 C C . ILE A 1 185 ? 5.793 -11.156 0.621 1 98.75 185 ILE A C 1
ATOM 1444 O O . ILE A 1 185 ? 6.133 -11.414 -0.536 1 98.75 185 ILE A O 1
ATOM 1448 N N . GLU A 1 186 ? 6.652 -10.766 1.534 1 98.69 186 GLU A N 1
ATOM 1449 C CA . GLU A 1 186 ? 8.086 -10.711 1.262 1 98.69 186 GLU A CA 1
ATOM 1450 C C . GLU A 1 186 ? 8.883 -11.453 2.332 1 98.69 186 GLU A C 1
ATOM 1452 O O . GLU A 1 186 ? 8.617 -11.297 3.525 1 98.69 186 GLU A O 1
ATOM 1457 N N . ARG A 1 187 ? 9.742 -12.297 1.861 1 98.62 187 ARG A N 1
ATOM 1458 C CA . ARG A 1 187 ? 10.68 -12.891 2.811 1 98.62 187 ARG A CA 1
ATOM 1459 C C . ARG A 1 187 ? 11.797 -11.914 3.16 1 98.62 187 ARG A C 1
ATOM 1461 O O . ARG A 1 187 ? 12.484 -11.406 2.271 1 98.62 187 ARG A O 1
ATOM 1468 N N . ILE A 1 188 ? 11.992 -11.711 4.484 1 97.62 188 ILE A N 1
ATOM 1469 C CA . ILE A 1 188 ? 12.984 -10.711 4.883 1 97.62 188 ILE A CA 1
ATOM 1470 C C . ILE A 1 188 ? 14.133 -11.391 5.625 1 97.62 188 ILE A C 1
ATOM 1472 O O . ILE A 1 188 ? 15.156 -10.766 5.898 1 97.62 188 ILE A O 1
ATOM 1476 N N . LYS A 1 189 ? 14.016 -12.602 6.066 1 94.25 189 LYS A N 1
ATOM 1477 C CA . LYS A 1 189 ? 15.055 -13.398 6.703 1 94.25 189 LYS A CA 1
ATOM 1478 C C . LYS A 1 189 ? 14.914 -14.875 6.344 1 94.25 189 LYS A C 1
ATOM 1480 O O . LYS A 1 189 ? 13.797 -15.375 6.168 1 94.25 189 LYS A O 1
ATOM 1485 N N . MET B 1 1 ? 9.445 -4.105 0.932 1 91.75 1 MET B N 1
ATOM 1486 C CA . MET B 1 1 ? 8.266 -3.26 1.062 1 91.75 1 MET B CA 1
ATOM 1487 C C . MET B 1 1 ? 8.469 -2.211 2.15 1 91.75 1 MET B C 1
ATOM 1489 O O . MET B 1 1 ? 9.109 -2.48 3.166 1 91.75 1 MET B O 1
ATOM 1493 N N . GLN B 1 2 ? 7.84 -1.042 1.896 1 90.56 2 GLN B N 1
ATOM 1494 C CA . GLN B 1 2 ? 8.062 0.062 2.824 1 90.56 2 GLN B CA 1
ATOM 1495 C C . GLN B 1 2 ? 7.066 0.017 3.98 1 90.56 2 GLN B C 1
ATOM 1497 O O . GLN B 1 2 ? 5.883 -0.261 3.777 1 90.56 2 GLN B O 1
ATOM 1502 N N . ARG B 1 3 ? 7.586 0.299 5.137 1 91.06 3 ARG B N 1
ATOM 1503 C CA . ARG B 1 3 ? 6.703 0.524 6.277 1 91.06 3 ARG B CA 1
ATOM 1504 C C . ARG B 1 3 ? 5.836 1.762 6.062 1 91.06 3 ARG B C 1
ATOM 1506 O O . ARG B 1 3 ? 6.172 2.623 5.246 1 91.06 3 ARG B O 1
ATOM 1513 N N . ALA B 1 4 ? 4.734 1.819 6.809 1 91.25 4 ALA B N 1
ATOM 1514 C CA . ALA B 1 4 ? 3.707 2.836 6.602 1 91.25 4 ALA B CA 1
ATOM 1515 C C . ALA B 1 4 ? 4.309 4.238 6.621 1 91.25 4 ALA B C 1
ATOM 1517 O O . ALA B 1 4 ? 4.066 5.039 5.715 1 91.25 4 ALA B O 1
ATOM 1518 N N . LEU B 1 5 ? 5.082 4.551 7.629 1 91.25 5 LEU B N 1
ATOM 1519 C CA . LEU B 1 5 ? 5.66 5.883 7.762 1 91.25 5 LEU B CA 1
ATOM 1520 C C . LEU B 1 5 ? 6.566 6.203 6.578 1 91.25 5 LEU B C 1
ATOM 1522 O O . LEU B 1 5 ? 6.5 7.305 6.023 1 91.25 5 LEU B O 1
ATOM 1526 N N . HIS B 1 6 ? 7.395 5.328 6.195 1 94.62 6 HIS B N 1
ATOM 1527 C CA . HIS B 1 6 ? 8.289 5.523 5.062 1 94.62 6 HIS B CA 1
ATOM 1528 C C . HIS B 1 6 ? 7.512 5.672 3.762 1 94.62 6 HIS B C 1
ATOM 1530 O O . HIS B 1 6 ? 7.848 6.512 2.926 1 94.62 6 HIS B O 1
ATOM 1536 N N . TYR B 1 7 ? 6.508 4.816 3.668 1 96.31 7 TYR B N 1
ATOM 1537 C CA . TYR B 1 7 ? 5.699 4.895 2.459 1 96.31 7 TYR B CA 1
ATOM 1538 C C . TYR B 1 7 ? 4.945 6.219 2.393 1 96.31 7 TYR B C 1
ATOM 1540 O O . TYR B 1 7 ? 4.77 6.789 1.312 1 96.31 7 TYR B O 1
ATOM 1548 N N . SER B 1 8 ? 4.461 6.75 3.486 1 97.38 8 SER B N 1
ATOM 1549 C CA . SER B 1 8 ? 3.805 8.055 3.527 1 97.38 8 SER B CA 1
ATOM 1550 C C . SER B 1 8 ? 4.711 9.141 2.967 1 97.38 8 SER B C 1
ATOM 1552 O O . SER B 1 8 ? 4.258 10.008 2.215 1 97.38 8 SER B O 1
ATOM 1554 N N . HIS B 1 9 ? 5.992 9.062 3.236 1 97.69 9 HIS B N 1
ATOM 1555 C CA . HIS B 1 9 ? 6.938 10.07 2.758 1 97.69 9 HIS B CA 1
ATOM 1556 C C . HIS B 1 9 ? 7.234 9.875 1.273 1 97.69 9 HIS B C 1
ATOM 1558 O O . HIS B 1 9 ? 7.449 10.852 0.55 1 97.69 9 HIS B O 1
ATOM 1564 N N . THR B 1 10 ? 7.266 8.641 0.866 1 97.12 10 THR B N 1
ATOM 1565 C CA . THR B 1 10 ? 7.418 8.375 -0.561 1 97.12 10 THR B CA 1
ATOM 1566 C C . THR B 1 10 ? 6.273 9.008 -1.351 1 97.12 10 THR B C 1
ATOM 1568 O O . THR B 1 10 ? 6.504 9.68 -2.361 1 97.12 10 THR B O 1
ATOM 1571 N N . LEU B 1 11 ? 5.082 8.82 -0.848 1 97.62 11 LEU B N 1
ATOM 1572 C CA . LEU B 1 11 ? 3.904 9.375 -1.507 1 97.62 11 LEU B CA 1
ATOM 1573 C C . LEU B 1 11 ? 3.928 10.906 -1.454 1 97.62 11 LEU B C 1
ATOM 1575 O O . LEU B 1 11 ? 3.611 11.57 -2.443 1 97.62 11 LEU B O 1
ATOM 1579 N N . LEU B 1 12 ? 4.293 11.398 -0.311 1 98.38 12 LEU B N 1
ATOM 1580 C CA . LEU B 1 12 ? 4.34 12.844 -0.119 1 98.38 12 LEU B CA 1
ATOM 1581 C C . LEU B 1 12 ? 5.371 13.477 -1.043 1 98.38 12 LEU B C 1
ATOM 1583 O O . LEU B 1 12 ? 5.117 14.531 -1.636 1 98.38 12 LEU B O 1
ATOM 1587 N N . ALA B 1 13 ? 6.504 12.875 -1.196 1 98.44 13 ALA B N 1
ATOM 1588 C CA . ALA B 1 13 ? 7.543 13.367 -2.096 1 98.44 13 ALA B CA 1
ATOM 1589 C C . ALA B 1 13 ? 7.051 13.391 -3.541 1 98.44 13 ALA B C 1
ATOM 1591 O O . ALA B 1 13 ? 7.277 14.367 -4.262 1 98.44 13 ALA B O 1
ATOM 1592 N N . ALA B 1 14 ? 6.422 12.367 -3.947 1 97.94 14 ALA B N 1
ATOM 1593 C CA . ALA B 1 14 ? 5.875 12.305 -5.301 1 97.94 14 ALA B CA 1
ATOM 1594 C C . ALA B 1 14 ? 4.82 13.391 -5.516 1 97.94 14 ALA B C 1
ATOM 1596 O O . ALA B 1 14 ? 4.75 13.984 -6.59 1 97.94 14 ALA B O 1
ATOM 1597 N N . LEU B 1 15 ? 3.996 13.586 -4.531 1 98.5 15 LEU B N 1
ATOM 1598 C CA . LEU B 1 15 ? 2.955 14.609 -4.594 1 98.5 15 LEU B CA 1
ATOM 1599 C C . LEU B 1 15 ? 3.562 16 -4.75 1 98.5 15 LEU B C 1
ATOM 1601 O O . LEU B 1 15 ? 3.078 16.797 -5.547 1 98.5 15 LEU B O 1
ATOM 1605 N N . ILE B 1 16 ? 4.609 16.219 -4.004 1 98.56 16 ILE B N 1
ATOM 1606 C CA . ILE B 1 16 ? 5.277 17.516 -4.035 1 98.56 16 ILE B CA 1
ATOM 1607 C C . ILE B 1 16 ? 5.941 17.719 -5.395 1 98.56 16 ILE B C 1
ATOM 1609 O O . ILE B 1 16 ? 5.945 18.828 -5.93 1 98.56 16 ILE B O 1
ATOM 1613 N N . GLN B 1 17 ? 6.504 16.688 -5.93 1 98.19 17 GLN B N 1
ATOM 1614 C CA . GLN B 1 17 ? 7.059 16.781 -7.277 1 98.19 17 GLN B CA 1
ATOM 1615 C C . GLN B 1 17 ? 5.973 17.125 -8.289 1 98.19 17 GLN B C 1
ATOM 1617 O O . GLN B 1 17 ? 6.23 17.875 -9.242 1 98.19 17 GLN B O 1
ATOM 1622 N N . ARG B 1 18 ? 4.797 16.656 -8.078 1 97.81 18 ARG B N 1
ATOM 1623 C CA . ARG B 1 18 ? 3.664 16.938 -8.953 1 97.81 18 ARG B CA 1
ATOM 1624 C C . ARG B 1 18 ? 3.191 18.375 -8.797 1 97.81 18 ARG B C 1
ATOM 1626 O O . ARG B 1 18 ? 2.793 19.016 -9.773 1 97.81 18 ARG B O 1
ATOM 1633 N N . PHE B 1 19 ? 3.199 18.859 -7.594 1 98.44 19 PHE B N 1
ATOM 1634 C CA . PHE B 1 19 ? 2.752 20.203 -7.277 1 98.44 19 PHE B CA 1
ATOM 1635 C C . PHE B 1 19 ? 3.787 20.938 -6.43 1 98.44 19 PHE B C 1
ATOM 1637 O O . PHE B 1 19 ? 3.539 21.234 -5.258 1 98.44 19 PHE B O 1
ATOM 1644 N N . PRO B 1 20 ? 4.887 21.359 -6.98 1 98.44 20 PRO B N 1
ATOM 1645 C CA . PRO B 1 20 ? 5.965 21.969 -6.199 1 98.44 20 PRO B CA 1
ATOM 1646 C C . PRO B 1 20 ? 5.605 23.344 -5.664 1 98.44 20 PRO B C 1
ATOM 1648 O O . PRO B 1 20 ? 6.238 23.844 -4.727 1 98.44 20 PRO B O 1
ATOM 1651 N N . ASP B 1 21 ? 4.605 23.953 -6.277 1 98.44 21 ASP B N 1
ATOM 1652 C CA . ASP B 1 21 ? 4.172 25.297 -5.863 1 98.44 21 ASP B CA 1
ATOM 1653 C C . ASP B 1 21 ? 2.867 25.219 -5.074 1 98.44 21 ASP B C 1
ATOM 1655 O O . ASP B 1 21 ? 2.199 26.234 -4.879 1 98.44 21 ASP B O 1
ATOM 1659 N N . GLY B 1 22 ? 2.498 24.047 -4.621 1 98.38 22 GLY B N 1
ATOM 1660 C CA . GLY B 1 22 ? 1.203 23.828 -3.998 1 98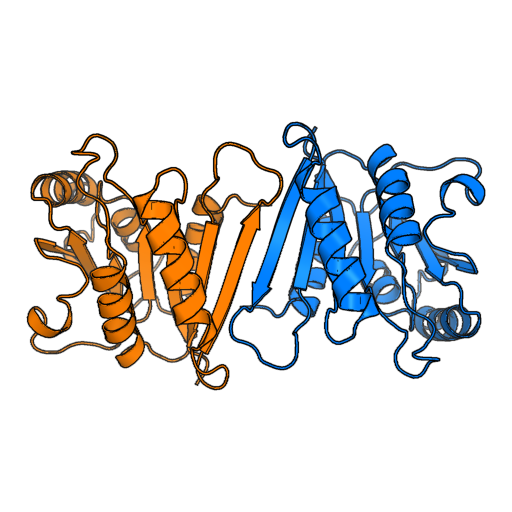.38 22 GLY B CA 1
ATOM 1661 C C . GLY B 1 22 ? 1.159 24.266 -2.543 1 98.38 22 GLY B C 1
ATOM 1662 O O . GLY B 1 22 ? 2.174 24.688 -1.984 1 98.38 22 GLY B O 1
ATOM 1663 N N . VAL B 1 23 ? -0.057 24.219 -2.004 1 98.5 23 VAL B N 1
ATOM 1664 C CA . VAL B 1 23 ? -0.292 24.469 -0.584 1 98.5 23 VAL B CA 1
ATOM 1665 C C . VAL B 1 23 ? -0.521 23.141 0.139 1 98.5 23 VAL B C 1
ATOM 1667 O O . VAL B 1 23 ? -1.37 22.344 -0.265 1 98.5 23 VAL B O 1
ATOM 1670 N N . TYR B 1 24 ? 0.252 22.984 1.151 1 98.75 24 TYR B N 1
ATOM 1671 C CA . TYR B 1 24 ? 0.206 21.719 1.891 1 98.75 24 TYR B CA 1
ATOM 1672 C C . TYR B 1 24 ? -0.175 21.953 3.348 1 98.75 24 TYR B C 1
ATOM 1674 O O . TYR B 1 24 ? 0.198 22.969 3.936 1 98.75 24 TYR B O 1
ATOM 1682 N N . ILE B 1 25 ? -0.904 20.984 3.871 1 98.56 25 ILE B N 1
ATOM 1683 C CA . ILE B 1 25 ? -1.304 21.031 5.273 1 98.56 25 ILE B CA 1
ATOM 1684 C C . ILE B 1 25 ? -0.541 19.969 6.062 1 98.56 25 ILE B C 1
ATOM 1686 O O . ILE B 1 25 ? -0.481 18.812 5.652 1 98.56 25 ILE B O 1
ATOM 1690 N N . ASP B 1 26 ? 0.105 20.359 7.109 1 98.69 26 ASP B N 1
ATOM 1691 C CA . ASP B 1 26 ? 0.519 19.469 8.188 1 98.69 26 ASP B CA 1
ATOM 1692 C C . ASP B 1 26 ? -0.443 19.562 9.367 1 98.69 26 ASP B C 1
ATOM 1694 O O . ASP B 1 26 ? -0.338 20.469 10.195 1 98.69 26 ASP B O 1
ATOM 1698 N N . GLY B 1 27 ? -1.361 18.609 9.484 1 98.06 27 GLY B N 1
ATOM 1699 C CA . GLY B 1 27 ? -2.455 18.688 10.438 1 98.06 27 GLY B CA 1
ATOM 1700 C C . GLY B 1 27 ? -2.041 18.328 11.852 1 98.06 27 GLY B C 1
ATOM 1701 O O . GLY B 1 27 ? -2.791 18.578 12.805 1 98.06 27 GLY B O 1
ATOM 1702 N N . THR B 1 28 ? -0.845 17.781 11.953 1 97.25 28 THR B N 1
ATOM 1703 C CA . THR B 1 28 ? -0.304 17.328 13.227 1 97.25 28 THR B CA 1
ATOM 1704 C C . THR B 1 28 ? 1.188 17.625 13.32 1 97.25 28 THR B C 1
ATOM 1706 O O . THR B 1 28 ? 2.018 16.719 13.258 1 97.25 28 THR B O 1
ATOM 1709 N N . LEU B 1 29 ? 1.518 18.875 13.578 1 97.44 29 LEU B N 1
ATOM 1710 C CA . LEU B 1 29 ? 2.9 19.344 13.523 1 97.44 29 LEU B CA 1
ATOM 1711 C C . LEU B 1 29 ? 3.811 18.438 14.352 1 97.44 29 LEU B C 1
ATOM 1713 O O . LEU B 1 29 ? 4.797 17.906 13.836 1 97.44 29 LEU B O 1
ATOM 1717 N N . GLY B 1 30 ? 3.406 18.312 15.703 1 95.88 30 GLY B N 1
ATOM 1718 C CA . GLY B 1 30 ? 4.277 17.547 16.578 1 95.88 30 GLY B CA 1
ATOM 1719 C C . GLY B 1 30 ? 5.672 18.125 16.688 1 95.88 30 GLY B C 1
ATOM 1720 O O . GLY B 1 30 ? 5.84 19.281 17.109 1 95.88 30 GLY B O 1
ATOM 1721 N N . LYS B 1 31 ? 6.68 17.422 16.188 1 95.88 31 LYS B N 1
ATOM 1722 C CA . LYS B 1 31 ? 8.055 17.906 16.281 1 95.88 31 LYS B CA 1
ATOM 1723 C C . LYS B 1 31 ? 8.508 18.531 14.953 1 95.88 31 LYS B C 1
ATOM 1725 O O . LYS B 1 31 ? 9.688 18.812 14.766 1 95.88 31 LYS B O 1
ATOM 1730 N N . GLY B 1 32 ? 7.602 18.594 14.062 1 97.25 32 GLY B N 1
ATOM 1731 C CA . GLY B 1 32 ? 7.816 19.359 12.836 1 97.25 32 GLY B CA 1
ATOM 1732 C C . GLY B 1 32 ? 8.484 18.547 11.742 1 97.25 32 GLY B C 1
ATOM 1733 O O . GLY B 1 32 ? 8.953 19.094 10.75 1 97.25 32 GLY B O 1
ATOM 1734 N N . HIS B 1 33 ? 8.531 17.219 11.797 1 96.88 33 HIS B N 1
ATOM 1735 C CA . HIS B 1 33 ? 9.25 16.359 10.859 1 96.88 33 HIS B CA 1
ATOM 1736 C C . HIS B 1 33 ? 8.617 16.406 9.469 1 96.88 33 HIS B C 1
ATOM 1738 O O . HIS B 1 33 ? 9.312 16.531 8.461 1 96.88 33 HIS B O 1
ATOM 1744 N N . ASP B 1 34 ? 7.32 16.328 9.453 1 98.12 34 ASP B N 1
ATOM 1745 C CA . ASP B 1 34 ? 6.648 16.328 8.164 1 98.12 34 ASP B CA 1
ATOM 1746 C C . ASP B 1 34 ? 6.777 17.688 7.473 1 98.12 34 ASP B C 1
ATOM 1748 O O . ASP B 1 34 ? 7.02 17.766 6.266 1 98.12 34 ASP B O 1
ATOM 1752 N N . THR B 1 35 ? 6.555 18.734 8.227 1 98.56 35 THR B N 1
ATOM 1753 C CA . THR B 1 35 ? 6.719 20.078 7.672 1 98.56 35 THR B CA 1
ATOM 1754 C C . THR B 1 35 ? 8.125 20.266 7.121 1 98.56 35 THR B C 1
ATOM 1756 O O . THR B 1 35 ? 8.305 20.75 6 1 98.56 35 THR B O 1
ATOM 1759 N N . ALA B 1 36 ? 9.109 19.859 7.926 1 98.56 36 ALA B N 1
ATOM 1760 C CA . ALA B 1 36 ? 10.5 19.953 7.48 1 98.56 36 ALA B CA 1
ATOM 1761 C C . ALA B 1 36 ? 10.727 19.125 6.219 1 98.56 36 ALA B C 1
ATOM 1763 O O . ALA B 1 36 ? 11.445 19.547 5.312 1 98.56 36 ALA B O 1
ATOM 1764 N N . PHE B 1 37 ? 10.156 17.984 6.227 1 98.44 37 PHE B N 1
ATOM 1765 C CA . PHE B 1 37 ? 10.258 17.109 5.074 1 98.44 37 PHE B CA 1
ATOM 1766 C C . PHE B 1 37 ? 9.727 17.781 3.818 1 98.44 37 PHE B C 1
ATOM 1768 O O . PHE B 1 37 ? 10.383 17.781 2.773 1 98.44 37 PHE B O 1
ATOM 1775 N N . ILE B 1 38 ? 8.555 18.406 3.879 1 98.62 38 ILE B N 1
ATOM 1776 C CA . ILE B 1 38 ? 7.941 19.078 2.738 1 98.62 38 ILE B CA 1
ATOM 1777 C C . ILE B 1 38 ? 8.844 20.203 2.256 1 98.62 38 ILE B C 1
ATOM 1779 O O . ILE B 1 38 ? 9.18 20.281 1.071 1 98.62 38 ILE B O 1
ATOM 1783 N N . LEU B 1 39 ? 9.312 21.031 3.166 1 98.44 39 LEU B N 1
ATOM 1784 C CA . LEU B 1 39 ? 10.102 22.203 2.83 1 98.44 39 LEU B CA 1
ATOM 1785 C C . LEU B 1 39 ? 11.438 21.812 2.205 1 98.44 39 LEU B C 1
ATOM 1787 O O . LEU B 1 39 ? 11.992 22.562 1.396 1 98.44 39 LEU B O 1
ATOM 1791 N N . SER B 1 40 ? 11.898 20.594 2.539 1 98.06 40 SER B N 1
ATOM 1792 C CA . SER B 1 40 ? 13.234 20.172 2.125 1 98.06 40 SER B CA 1
ATOM 1793 C C . SER B 1 40 ? 13.195 19.5 0.76 1 98.06 40 SER B C 1
ATOM 1795 O O . SER B 1 40 ? 14.242 19.156 0.207 1 98.06 40 SER B O 1
ATOM 1797 N N . GLN B 1 41 ? 12.031 19.234 0.245 1 97.94 41 GLN B N 1
ATOM 1798 C CA . GLN B 1 41 ? 11.938 18.562 -1.045 1 97.94 41 GLN B CA 1
ATOM 1799 C C . GLN B 1 41 ? 12.547 19.406 -2.158 1 97.94 41 GLN B C 1
ATOM 1801 O O . GLN B 1 41 ? 12.336 20.625 -2.201 1 97.94 41 GLN B O 1
ATOM 1806 N N . PRO B 1 42 ? 13.281 18.734 -3.021 1 96.94 42 PRO B N 1
ATOM 1807 C CA . PRO B 1 42 ? 13.867 19.484 -4.137 1 96.94 42 PRO B CA 1
ATOM 1808 C C . PRO B 1 42 ? 12.805 20.172 -5 1 96.94 42 PRO B C 1
ATOM 1810 O O . PRO B 1 42 ? 11.828 19.531 -5.402 1 96.94 42 PRO B O 1
ATOM 1813 N N . GLY B 1 43 ? 12.969 21.484 -5.219 1 96.56 43 GLY B N 1
ATOM 1814 C CA . GLY B 1 43 ? 12.109 22.219 -6.133 1 96.56 43 GLY B CA 1
ATOM 1815 C C . GLY B 1 43 ? 10.852 22.75 -5.473 1 96.56 43 GLY B C 1
ATOM 1816 O O . GLY B 1 43 ? 10.047 23.438 -6.113 1 96.56 43 GLY B O 1
ATOM 1817 N N . PHE B 1 44 ? 10.742 22.438 -4.223 1 98.12 44 PHE B N 1
ATOM 1818 C CA . PHE B 1 44 ? 9.562 22.938 -3.525 1 98.12 44 PHE B CA 1
ATOM 1819 C C . PHE B 1 44 ? 9.578 24.453 -3.445 1 98.12 44 PHE B C 1
ATOM 1821 O O . PHE B 1 44 ? 10.578 25.047 -3.045 1 98.12 44 PHE B O 1
ATOM 1828 N N . CYS B 1 45 ? 8.438 25.078 -3.766 1 98.19 45 CYS B N 1
ATOM 1829 C CA . CYS B 1 45 ? 8.312 26.531 -3.707 1 98.19 45 CYS B CA 1
ATOM 1830 C C . CYS B 1 45 ? 6.895 2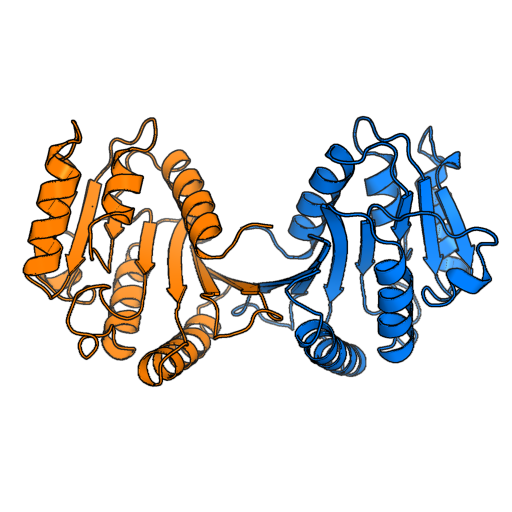6.953 -3.33 1 98.19 45 CYS B C 1
ATOM 1832 O O . CYS B 1 45 ? 6.41 28 -3.764 1 98.19 45 CYS B O 1
ATOM 1834 N N . GLY B 1 46 ? 6.219 26.062 -2.668 1 98.12 46 GLY B N 1
ATOM 1835 C CA . GLY B 1 46 ? 4.871 26.328 -2.191 1 98.12 46 GLY B CA 1
ATOM 1836 C C . GLY B 1 46 ? 4.824 26.766 -0.74 1 98.12 46 GLY B C 1
ATOM 1837 O O . GLY B 1 46 ? 5.711 27.484 -0.276 1 98.12 46 GLY B O 1
ATOM 1838 N N . GLN B 1 47 ? 3.686 26.438 -0.07 1 98.06 47 GLN B N 1
ATOM 1839 C CA . GLN B 1 47 ? 3.457 26.828 1.317 1 98.06 47 GLN B CA 1
ATOM 1840 C C . GLN B 1 47 ? 2.975 25.641 2.15 1 98.06 47 GLN B C 1
ATOM 1842 O O . GLN B 1 47 ? 2.301 24.75 1.634 1 98.06 47 GLN B O 1
ATOM 1847 N N . VAL B 1 48 ? 3.393 25.734 3.361 1 98.38 48 VAL B N 1
ATOM 1848 C CA . VAL B 1 48 ? 2.926 24.734 4.309 1 98.38 48 VAL B CA 1
ATOM 1849 C C . VAL B 1 48 ? 2.178 25.406 5.457 1 98.38 48 VAL B C 1
ATOM 1851 O O . VAL B 1 48 ? 2.652 26.391 6.016 1 98.38 48 VAL B O 1
ATOM 1854 N N . MET B 1 49 ? 0.991 24.922 5.73 1 98 49 MET B N 1
ATOM 1855 C CA . MET B 1 49 ? 0.247 25.328 6.922 1 98 49 MET B CA 1
ATOM 1856 C C . MET B 1 49 ? 0.233 24.219 7.961 1 98 49 MET B C 1
ATOM 1858 O O . MET B 1 49 ? -0.281 23.125 7.695 1 98 49 MET B O 1
ATOM 1862 N N . GLY B 1 50 ? 0.798 24.469 9.102 1 98.06 50 GLY B N 1
ATOM 1863 C CA . GLY B 1 50 ? 0.9 23.469 10.148 1 98.06 50 GLY B CA 1
ATOM 1864 C C . GLY B 1 50 ? 0.026 23.766 11.352 1 98.06 50 GLY B C 1
ATOM 1865 O O . GLY B 1 50 ? -0.061 24.922 11.789 1 98.06 50 GLY B O 1
ATOM 1866 N N . PHE B 1 51 ? -0.581 22.719 11.859 1 98 51 PHE B N 1
ATOM 1867 C CA . PHE B 1 51 ? -1.502 22.875 12.977 1 98 51 PHE B CA 1
ATOM 1868 C C . PHE B 1 51 ? -1.09 21.984 14.148 1 98 51 PHE B C 1
ATOM 1870 O O . PHE B 1 51 ? -0.684 20.844 13.945 1 98 51 PHE B O 1
ATOM 1877 N N . ASP B 1 52 ? -1.142 22.5 15.273 1 97.75 52 ASP B N 1
ATOM 1878 C CA . ASP B 1 52 ? -1.098 21.734 16.516 1 97.75 52 ASP B CA 1
ATOM 1879 C C . ASP B 1 52 ? -1.75 22.5 17.656 1 97.75 52 ASP B C 1
ATOM 1881 O O . ASP B 1 52 ? -1.729 23.734 17.688 1 97.75 52 ASP B O 1
ATOM 1885 N N . ILE B 1 53 ? -2.309 21.734 18.578 1 96.44 53 ILE B N 1
ATOM 1886 C CA . ILE B 1 53 ? -3.016 22.375 19.688 1 96.44 53 ILE B CA 1
ATOM 1887 C C . ILE B 1 53 ? -2.043 22.656 20.828 1 96.44 53 ILE B C 1
ATOM 1889 O O . ILE B 1 53 ? -2.373 23.391 21.766 1 96.44 53 ILE B O 1
ATOM 1893 N N . GLN B 1 54 ? -0.907 22.078 20.75 1 95.56 54 GLN B N 1
ATOM 1894 C CA . GLN B 1 54 ? 0.071 22.219 21.828 1 95.56 54 GLN B CA 1
ATOM 1895 C C . GLN B 1 54 ? 1.137 23.25 21.469 1 95.56 54 GLN B C 1
ATOM 1897 O O . GLN B 1 54 ? 1.807 23.125 20.453 1 95.56 54 GLN B O 1
ATOM 1902 N N . ASP B 1 55 ? 1.337 24.156 22.422 1 95.44 55 ASP B N 1
ATOM 1903 C CA . ASP B 1 55 ? 2.32 25.219 22.203 1 95.44 55 ASP B CA 1
ATOM 1904 C C . ASP B 1 55 ? 3.727 24.641 22.062 1 95.44 55 ASP B C 1
ATOM 1906 O O . ASP B 1 55 ? 4.539 25.156 21.297 1 95.44 55 ASP B O 1
ATOM 1910 N N . GLN B 1 56 ? 3.977 23.625 22.75 1 95.62 56 GLN B N 1
ATOM 1911 C CA . GLN B 1 56 ? 5.285 22.984 22.703 1 95.62 56 GLN B CA 1
ATOM 1912 C C . GLN B 1 56 ? 5.582 22.438 21.312 1 95.62 56 GLN B C 1
ATOM 1914 O O . GLN B 1 56 ? 6.734 22.422 20.875 1 95.62 56 GLN B O 1
ATOM 1919 N N . ALA B 1 57 ? 4.59 21.922 20.641 1 96.44 57 ALA B N 1
ATOM 1920 C CA . ALA B 1 57 ? 4.75 21.406 19.281 1 96.44 57 ALA B CA 1
ATOM 1921 C C . ALA B 1 57 ? 5.199 22.516 18.328 1 96.44 57 ALA B C 1
ATOM 1923 O O . ALA B 1 57 ? 6.07 22.297 17.484 1 96.44 57 ALA B O 1
ATOM 1924 N N . LEU B 1 58 ? 4.637 23.703 18.469 1 97.31 58 LEU B N 1
ATOM 1925 C CA . LEU B 1 58 ? 5.023 24.828 17.625 1 97.31 58 LEU B CA 1
ATOM 1926 C C . LEU B 1 58 ? 6.465 25.234 17.891 1 97.31 58 LEU B C 1
ATOM 1928 O O . LEU B 1 58 ? 7.223 25.516 16.953 1 97.31 58 LEU B O 1
ATOM 1932 N N . ALA B 1 59 ? 6.762 25.234 19.141 1 97.06 59 ALA B N 1
ATOM 1933 C CA . ALA B 1 59 ? 8.117 25.625 19.531 1 97.06 59 ALA B CA 1
ATOM 1934 C C . ALA B 1 59 ? 9.148 24.656 18.938 1 97.06 59 ALA B C 1
ATOM 1936 O O . ALA B 1 59 ? 10.156 25.094 18.375 1 97.06 59 ALA B O 1
ATOM 1937 N N . TRP B 1 60 ? 8.906 23.375 19.094 1 96.62 60 TRP B N 1
ATOM 1938 C CA . TRP B 1 60 ? 9.805 22.359 18.547 1 96.62 60 TRP B CA 1
ATOM 1939 C C . TRP B 1 60 ? 9.906 22.484 17.031 1 96.62 60 TRP B C 1
ATOM 1941 O O . TRP B 1 60 ? 10.992 22.344 16.469 1 96.62 60 TRP B O 1
ATOM 1951 N N . THR B 1 61 ? 8.734 22.719 16.391 1 97.44 61 THR B N 1
ATOM 1952 C CA . THR B 1 61 ? 8.711 22.859 14.938 1 97.44 61 THR B CA 1
ATOM 1953 C C . THR B 1 61 ? 9.508 24.078 14.492 1 97.44 61 THR B C 1
ATOM 1955 O O . THR B 1 61 ? 10.273 24 13.531 1 97.44 61 THR B O 1
ATOM 1958 N N . GLN B 1 62 ? 9.328 25.156 15.195 1 97.81 62 GLN B N 1
ATOM 1959 C CA . GLN B 1 62 ? 10.062 26.375 14.875 1 97.81 62 GLN B CA 1
ATOM 1960 C C . GLN B 1 62 ? 11.57 26.156 14.961 1 97.81 62 GLN B C 1
ATOM 1962 O O . GLN B 1 62 ? 12.32 26.609 14.102 1 97.81 62 GLN B O 1
ATOM 1967 N N . GLU B 1 63 ? 11.945 25.516 15.992 1 97.81 63 GLU B N 1
ATOM 1968 C CA . GLU B 1 63 ? 13.359 25.203 16.172 1 97.81 63 GLU B CA 1
ATOM 1969 C C . GLU B 1 63 ? 13.883 24.344 15.031 1 97.81 63 GLU B C 1
ATOM 1971 O O . GLU B 1 63 ? 14.984 24.578 14.523 1 97.81 63 GLU B O 1
ATOM 1976 N N . ARG B 1 64 ? 13.109 23.391 14.633 1 97.62 64 ARG B N 1
ATOM 1977 C CA . ARG B 1 64 ? 13.5 22.5 13.555 1 97.62 64 ARG B CA 1
ATOM 1978 C C . ARG B 1 64 ? 13.609 23.234 12.227 1 97.62 64 ARG B C 1
ATOM 1980 O O . ARG B 1 64 ? 14.539 23.016 11.461 1 97.62 64 ARG B O 1
ATOM 1987 N N . LEU B 1 65 ? 12.711 24.125 11.992 1 98.06 65 LEU B N 1
ATOM 1988 C CA . LEU B 1 65 ? 12.633 24.812 10.711 1 98.06 65 LEU B CA 1
ATOM 1989 C C . LEU B 1 65 ? 13.68 25.906 10.617 1 98.06 65 LEU B C 1
ATOM 1991 O O . LEU B 1 65 ? 14 26.391 9.523 1 98.06 65 LEU B O 1
ATOM 1995 N N . ALA B 1 66 ? 14.156 26.344 11.781 1 96.88 66 ALA B N 1
ATOM 1996 C CA . ALA B 1 66 ? 15.102 27.453 11.828 1 96.88 66 ALA B CA 1
ATOM 1997 C C . ALA B 1 66 ? 16.344 27.156 10.992 1 96.88 66 ALA B C 1
ATOM 1999 O O . ALA B 1 66 ? 16.984 28.078 10.484 1 96.88 66 ALA B O 1
ATOM 2000 N N . LYS B 1 67 ? 16.562 25.922 10.734 1 93 67 LYS B N 1
ATOM 2001 C CA . LYS B 1 67 ? 17.766 25.484 10.023 1 93 67 LYS B CA 1
ATOM 2002 C C . LYS B 1 67 ? 17.516 25.453 8.516 1 93 67 LYS B C 1
ATOM 2004 O O . LYS B 1 67 ? 18.469 25.297 7.73 1 93 67 LYS B O 1
ATOM 2009 N N . LEU B 1 68 ? 16.312 25.719 8.094 1 96.19 68 LEU B N 1
ATOM 2010 C CA . LEU B 1 68 ? 15.953 25.594 6.68 1 96.19 68 LEU B CA 1
ATOM 2011 C C . LEU B 1 68 ? 15.898 26.969 6.02 1 96.19 68 LEU B C 1
ATOM 2013 O O . LEU B 1 68 ? 15.375 27.922 6.598 1 96.19 68 LEU B O 1
ATOM 2017 N N . PRO B 1 69 ? 16.406 27.125 4.809 1 94.44 69 PRO B N 1
ATOM 2018 C CA . PRO B 1 69 ? 16.453 28.422 4.137 1 94.44 69 PRO B CA 1
ATOM 2019 C C . PRO B 1 69 ? 15.062 28.938 3.775 1 94.44 69 PRO B C 1
ATOM 2021 O O . PRO B 1 69 ? 14.867 30.156 3.654 1 94.44 69 PRO B O 1
ATOM 2024 N N . ASN B 1 70 ? 14.109 28.125 3.594 1 95.56 70 ASN B N 1
ATOM 2025 C CA . ASN B 1 70 ? 12.773 28.531 3.172 1 95.56 70 ASN B CA 1
ATOM 2026 C C . ASN B 1 70 ? 11.758 28.375 4.297 1 95.56 70 ASN B C 1
ATOM 2028 O O . ASN B 1 70 ? 10.586 28.062 4.047 1 95.56 70 ASN B O 1
ATOM 2032 N N . LYS B 1 71 ? 12.211 28.531 5.492 1 95.31 71 LYS B N 1
ATOM 2033 C CA . LYS B 1 71 ? 11.352 28.375 6.664 1 95.31 71 LYS B CA 1
ATOM 2034 C C . LYS B 1 71 ? 10.148 29.312 6.598 1 95.31 71 LYS B C 1
ATOM 2036 O O . LYS B 1 71 ? 9.094 29.016 7.164 1 95.31 71 LYS B O 1
ATOM 2041 N N . GLU B 1 72 ? 10.266 30.391 5.918 1 96.12 72 GLU B N 1
ATOM 2042 C CA . GLU B 1 72 ? 9.188 31.375 5.816 1 96.12 72 GLU B CA 1
ATOM 2043 C C . GLU B 1 72 ? 8.008 30.828 5.02 1 96.12 72 GLU B C 1
ATOM 2045 O O . GLU B 1 72 ? 6.91 31.375 5.062 1 96.12 72 GLU B O 1
ATOM 2050 N N . SER B 1 73 ? 8.242 29.766 4.316 1 97.44 73 SER B N 1
ATOM 2051 C CA . SER B 1 73 ? 7.184 29.125 3.545 1 97.44 73 SER B CA 1
ATOM 2052 C C . SER B 1 73 ? 6.262 28.312 4.441 1 97.44 73 SER B C 1
ATOM 2054 O O . SER B 1 73 ? 5.238 27.797 3.986 1 97.44 73 SER B O 1
ATOM 2056 N N . ALA B 1 74 ? 6.559 28.297 5.711 1 97.94 74 ALA B N 1
ATOM 2057 C CA . ALA B 1 74 ? 5.719 27.578 6.668 1 97.94 74 ALA B CA 1
ATOM 2058 C C . ALA B 1 74 ? 4.98 28.547 7.59 1 97.94 74 ALA B C 1
ATOM 2060 O O . ALA B 1 74 ? 5.586 29.469 8.133 1 97.94 74 ALA B O 1
ATOM 2061 N N . GLN B 1 75 ? 3.734 28.359 7.648 1 97.12 75 GLN B N 1
ATOM 2062 C CA . GLN B 1 75 ? 2.904 29.047 8.633 1 97.12 75 GLN B CA 1
ATOM 2063 C C . GLN B 1 75 ? 2.457 28.094 9.734 1 97.12 75 GLN B C 1
ATOM 2065 O O . GLN B 1 75 ? 1.765 27.109 9.469 1 97.12 75 GLN B O 1
ATOM 2070 N N . LEU B 1 76 ? 2.902 28.375 10.93 1 97.88 76 LEU B N 1
ATOM 2071 C CA . LEU B 1 76 ? 2.562 27.531 12.062 1 97.88 76 LEU B CA 1
ATOM 2072 C C . LEU B 1 76 ? 1.394 28.125 12.852 1 97.88 76 LEU B C 1
ATOM 2074 O O . LEU B 1 76 ? 1.435 29.281 13.258 1 97.88 76 LEU B O 1
ATOM 2078 N N . LEU B 1 77 ? 0.381 27.312 13.031 1 97.38 77 LEU B N 1
ATOM 2079 C CA . LEU B 1 77 ? -0.846 27.781 13.664 1 97.38 77 LEU B CA 1
ATOM 2080 C C . LEU B 1 77 ? -1.134 27 14.938 1 97.38 77 LEU B C 1
ATOM 2082 O O . LEU B 1 77 ? -1.276 25.781 14.906 1 97.38 77 LEU B O 1
ATOM 2086 N N . LEU B 1 78 ? -1.255 27.672 16.094 1 97.56 78 LEU B N 1
ATOM 2087 C CA . LEU B 1 78 ? -1.659 27.047 17.344 1 97.56 78 LEU B CA 1
ATOM 2088 C C . LEU B 1 78 ? -3.17 26.844 17.391 1 97.56 78 LEU B C 1
ATOM 2090 O O . LEU B 1 78 ? -3.895 27.641 17.984 1 97.56 78 LEU B O 1
ATOM 2094 N N . ALA B 1 79 ? -3.588 25.781 16.812 1 97.5 79 ALA B N 1
ATOM 2095 C CA . ALA B 1 79 ? -5.012 25.484 16.656 1 97.5 79 ALA B CA 1
ATOM 2096 C C . ALA B 1 79 ? -5.23 24.016 16.281 1 97.5 79 ALA B C 1
ATOM 2098 O O . ALA B 1 79 ? -4.309 23.344 15.812 1 97.5 79 ALA B O 1
ATOM 2099 N N . SER B 1 80 ? -6.43 23.562 16.562 1 97.25 80 SER B N 1
ATOM 2100 C CA . SER B 1 80 ? -6.836 22.266 16.047 1 97.25 80 SER B CA 1
ATOM 2101 C C . SER B 1 80 ? -6.895 22.266 14.523 1 97.25 80 SER B C 1
ATOM 2103 O O . SER B 1 80 ? -7.254 23.266 13.914 1 97.25 80 SER B O 1
ATOM 2105 N N . HIS B 1 81 ? -6.527 21.156 13.93 1 97.44 81 HIS B N 1
ATOM 2106 C CA . HIS B 1 81 ? -6.496 21.031 12.477 1 97.44 81 HIS B CA 1
ATOM 2107 C C . HIS B 1 81 ? -7.895 21.141 11.883 1 97.44 81 HIS B C 1
ATOM 2109 O O . HIS B 1 81 ? -8.047 21.281 10.664 1 97.44 81 HIS B O 1
ATOM 2115 N N . ASP B 1 82 ? -8.953 21.078 12.703 1 97.31 82 ASP B N 1
ATOM 2116 C CA . ASP B 1 82 ? -10.305 21.219 12.164 1 97.31 82 ASP B CA 1
ATOM 2117 C C . ASP B 1 82 ? -10.711 22.688 12.078 1 97.31 82 ASP B C 1
ATOM 2119 O O . ASP B 1 82 ? -11.867 23 11.805 1 97.31 82 ASP B O 1
ATOM 2123 N N . GLN B 1 83 ? -9.766 23.625 12.281 1 96.94 83 GLN B N 1
ATOM 2124 C CA . GLN B 1 83 ? -10.094 25.047 12.297 1 96.94 83 GLN B CA 1
ATOM 2125 C C . GLN B 1 83 ? -9.547 25.75 11.055 1 96.94 83 GLN B C 1
ATOM 2127 O O . GLN B 1 83 ? -9.305 26.969 11.07 1 96.94 83 GLN B O 1
ATOM 2132 N N . ILE B 1 84 ? -9.375 25.078 9.984 1 95.19 84 ILE B N 1
ATOM 2133 C CA . ILE B 1 84 ? -8.766 25.594 8.766 1 95.19 84 ILE B CA 1
ATOM 2134 C C . ILE B 1 84 ? -9.594 26.781 8.25 1 95.19 84 ILE B C 1
ATOM 2136 O O . ILE B 1 84 ? -9.055 27.859 8.031 1 95.19 84 ILE B O 1
ATOM 2140 N N . HIS B 1 85 ? -10.875 26.641 8.094 1 93.31 85 HIS B N 1
ATOM 2141 C CA . HIS B 1 85 ? -11.75 27.656 7.5 1 93.31 85 HIS B CA 1
ATOM 2142 C C . HIS B 1 85 ? -11.875 28.875 8.406 1 93.31 85 HIS B C 1
ATOM 2144 O O . HIS B 1 85 ? -12.141 29.984 7.926 1 93.31 85 HIS B O 1
ATOM 2150 N N . LYS B 1 86 ? -11.641 28.672 9.664 1 92.88 86 LYS B N 1
ATOM 2151 C CA . LYS B 1 86 ? -11.75 29.766 10.617 1 92.88 86 LYS B CA 1
ATOM 2152 C C . LYS B 1 86 ? -10.492 30.625 10.617 1 92.88 86 LYS B C 1
ATOM 2154 O O . LYS B 1 86 ? -10.562 31.844 10.828 1 92.88 86 LYS B O 1
ATOM 2159 N N . LEU B 1 87 ? -9.453 29.969 10.336 1 90.81 87 LEU B N 1
ATOM 2160 C CA . LEU B 1 87 ? -8.18 30.641 10.562 1 90.81 87 LEU B CA 1
ATOM 2161 C C . LEU B 1 87 ? -7.66 31.266 9.266 1 90.81 87 LEU B C 1
ATOM 2163 O O . LEU B 1 87 ? -6.805 32.156 9.305 1 90.81 87 LEU B O 1
ATOM 2167 N N . LEU B 1 88 ? -8.156 30.734 8.172 1 84.94 88 LEU B N 1
ATOM 2168 C CA . LEU B 1 88 ? -7.703 31.281 6.895 1 84.94 88 LEU B CA 1
ATOM 2169 C C . LEU B 1 88 ? -8.773 32.156 6.266 1 84.94 88 LEU B C 1
ATOM 2171 O O . LEU B 1 88 ? -9.906 31.719 6.051 1 84.94 88 LEU B O 1
ATOM 2175 N N . ALA B 1 89 ? -8.539 33.375 6.113 1 82.62 89 ALA B N 1
ATOM 2176 C CA . ALA B 1 89 ? -9.469 34.312 5.492 1 82.62 89 ALA B CA 1
ATOM 2177 C C . ALA B 1 89 ? -9.883 33.844 4.102 1 82.62 89 ALA B C 1
ATOM 2179 O O . ALA B 1 89 ? -11.07 33.812 3.773 1 82.62 89 ALA B O 1
ATOM 2180 N N . GLU B 1 90 ? -8.867 33.531 3.271 1 86.44 90 GLU B N 1
ATOM 2181 C CA . GLU B 1 90 ? -9.062 32.875 1.979 1 86.44 90 GLU B CA 1
ATOM 2182 C C . GLU B 1 90 ? -8.43 31.484 1.961 1 86.44 90 GLU B C 1
ATOM 2184 O O . GLU B 1 90 ? -7.207 31.359 2.049 1 86.44 90 GLU B O 1
ATOM 2189 N N . VAL B 1 91 ? -9.305 30.578 1.94 1 85.75 91 VAL B N 1
ATOM 2190 C CA . VAL B 1 91 ? -8.805 29.219 1.918 1 85.75 91 VAL B CA 1
ATOM 2191 C C . VAL B 1 91 ? -8.359 28.844 0.504 1 85.75 91 VAL B C 1
ATOM 2193 O O . VAL B 1 91 ? -9.172 28.828 -0.424 1 85.75 91 VAL B O 1
ATOM 2196 N N . PRO B 1 92 ? -7.152 28.641 0.401 1 89.94 92 PRO B N 1
ATOM 2197 C CA . PRO B 1 92 ? -6.652 28.266 -0.924 1 89.94 92 PRO B CA 1
ATOM 2198 C C . PRO B 1 92 ? -7 26.828 -1.3 1 89.94 92 PRO B C 1
ATOM 2200 O O . PRO B 1 92 ? -7.551 26.094 -0.48 1 89.94 92 PRO B O 1
ATOM 2203 N N . GLN B 1 93 ? -6.707 26.562 -2.602 1 96.5 93 GLN B N 1
ATOM 2204 C CA . GLN B 1 93 ? -6.746 25.156 -2.994 1 96.5 93 GLN B CA 1
ATOM 2205 C C . GLN B 1 93 ? -5.562 24.391 -2.41 1 96.5 93 GLN B C 1
ATOM 2207 O O . GLN B 1 93 ? -4.434 24.891 -2.416 1 96.5 93 GLN B O 1
ATOM 2212 N N . PHE B 1 94 ? -5.871 23.266 -1.948 1 98.31 94 PHE B N 1
ATOM 2213 C CA . PHE B 1 94 ? -4.82 22.453 -1.354 1 98.31 94 PHE B CA 1
ATOM 2214 C C . PHE B 1 94 ? -4.301 21.422 -2.355 1 98.31 94 PHE B C 1
ATOM 2216 O O . PHE B 1 94 ? -5.074 20.859 -3.129 1 98.31 94 PHE B O 1
ATOM 2223 N N . SER B 1 95 ? -2.986 21.203 -2.309 1 98.75 95 SER B N 1
ATOM 2224 C CA . SER B 1 95 ? -2.381 20.125 -3.084 1 98.75 95 SER B CA 1
ATOM 2225 C C . SER B 1 95 ? -2.26 18.859 -2.258 1 98.75 95 SER B C 1
ATOM 2227 O O . SER B 1 95 ? -2.289 17.75 -2.805 1 98.75 95 SER B O 1
ATOM 2229 N N . GLY B 1 96 ? -2.143 19.078 -0.954 1 98.62 96 GLY B N 1
ATOM 2230 C CA . GLY B 1 96 ? -2 17.891 -0.129 1 98.62 96 GLY B CA 1
ATOM 2231 C C . GLY B 1 96 ? -2.137 18.172 1.354 1 98.62 96 GLY B C 1
ATOM 2232 O O . GLY B 1 96 ? -2.084 19.328 1.778 1 98.62 96 GLY B O 1
ATOM 2233 N N . ALA B 1 97 ? -2.32 17.109 2.098 1 98.81 97 ALA B N 1
ATOM 2234 C CA . ALA B 1 97 ? -2.359 17.156 3.559 1 98.81 97 ALA B CA 1
ATOM 2235 C C . ALA B 1 97 ? -1.787 15.875 4.16 1 98.81 97 ALA B C 1
ATOM 2237 O O . ALA B 1 97 ? -1.959 14.789 3.604 1 98.81 97 ALA B O 1
ATOM 2238 N N . ILE B 1 98 ? -1.073 16.062 5.289 1 98.75 98 ILE B N 1
ATOM 2239 C CA . ILE B 1 98 ? -0.539 14.906 6 1 98.75 98 ILE B CA 1
ATOM 2240 C C . ILE B 1 98 ? -0.934 14.984 7.473 1 98.75 98 ILE B C 1
ATOM 2242 O O . ILE B 1 98 ? -0.951 16.062 8.062 1 98.75 98 ILE B O 1
ATOM 2246 N N . TYR B 1 99 ? -1.403 13.867 7.988 1 98.06 99 TYR B N 1
ATOM 2247 C CA . TYR B 1 99 ? -1.749 13.711 9.398 1 98.06 99 TYR B CA 1
ATOM 2248 C C . TYR B 1 99 ? -1.037 12.508 10 1 98.06 99 TYR B C 1
ATOM 2250 O O . TYR B 1 99 ? -1.126 11.391 9.477 1 98.06 99 TYR B O 1
ATOM 2258 N N . ASN B 1 100 ? -0.26 12.656 11 1 95.94 100 ASN B N 1
ATOM 2259 C CA . ASN B 1 100 ? 0.195 11.586 11.883 1 95.94 100 ASN B CA 1
ATOM 2260 C C . ASN B 1 100 ? -0.655 11.508 13.141 1 95.94 100 ASN B C 1
ATOM 2262 O O . ASN B 1 100 ? -0.347 12.156 14.148 1 95.94 100 ASN B O 1
ATOM 2266 N N . LEU B 1 101 ? -1.62 10.656 13.062 1 94.94 101 LEU B N 1
ATOM 2267 C CA . LEU B 1 101 ? -2.637 10.656 14.109 1 94.94 101 LEU B CA 1
ATOM 2268 C C . LEU B 1 101 ? -2.111 9.984 15.375 1 94.94 101 LEU B C 1
ATOM 2270 O O . LEU B 1 101 ? -1.237 9.117 15.312 1 94.94 101 LEU B O 1
ATOM 2274 N N . GLY B 1 102 ? -2.709 10.312 16.469 1 91.62 102 GLY B N 1
ATOM 2275 C CA . GLY B 1 102 ? -2.293 9.789 17.766 1 91.62 102 GLY B CA 1
ATOM 2276 C C . GLY B 1 102 ? -1.871 10.867 18.734 1 91.62 102 GLY B C 1
ATOM 2277 O O . GLY B 1 102 ? -2.553 11.883 18.875 1 91.62 102 GLY B O 1
ATOM 2278 N N . TYR B 1 103 ? -0.797 10.547 19.469 1 85.88 103 TYR B N 1
ATOM 2279 C CA . TYR B 1 103 ? -0.321 11.5 20.469 1 85.88 103 TYR B CA 1
ATOM 2280 C C . TYR B 1 103 ? 1.082 11.992 20.125 1 85.88 103 TYR B C 1
ATOM 2282 O O . TYR B 1 103 ? 1.778 11.383 19.312 1 85.88 103 TYR B O 1
ATOM 2290 N N . LEU B 1 104 ? 1.451 13.125 20.719 1 84.25 104 LEU B N 1
ATOM 2291 C CA . LEU B 1 104 ? 2.781 13.695 20.562 1 84.25 104 LEU B CA 1
ATOM 2292 C C . LEU B 1 104 ? 3.812 12.938 21.375 1 84.25 104 LEU B C 1
ATOM 2294 O O . LEU B 1 104 ? 3.738 12.914 22.609 1 84.25 104 LEU B O 1
ATOM 2298 N N . PRO B 1 105 ? 4.77 12.289 20.703 1 80.69 105 PRO B N 1
ATOM 2299 C CA . PRO B 1 105 ? 5.828 11.633 21.469 1 80.69 105 PRO B CA 1
ATOM 2300 C C . PRO B 1 105 ? 6.574 12.602 22.391 1 80.69 105 PRO B C 1
ATOM 2302 O O . PRO B 1 105 ? 7.012 13.664 21.938 1 80.69 105 PRO B O 1
ATOM 2305 N N . GLY B 1 106 ? 6.742 12.25 23.594 1 81.25 106 GLY B N 1
ATOM 2306 C CA . GLY B 1 106 ? 7.391 13.133 24.562 1 81.25 106 GLY B CA 1
ATOM 2307 C C . GLY B 1 106 ? 6.441 14.133 25.188 1 81.25 106 GLY B C 1
ATOM 2308 O O . GLY B 1 106 ? 6.824 14.883 26.078 1 81.25 106 GLY B O 1
ATOM 2309 N N . GLY B 1 107 ? 5.203 14.211 24.625 1 80.56 107 GLY B N 1
ATOM 2310 C CA . GLY B 1 107 ? 4.176 15.086 25.172 1 80.56 107 GLY B CA 1
ATOM 2311 C C . GLY B 1 107 ? 3.191 14.359 26.078 1 80.56 107 GLY B C 1
ATOM 2312 O O . GLY B 1 107 ? 3.504 13.289 26.609 1 80.56 107 GLY B O 1
ATOM 2313 N N . ASP B 1 108 ? 2.15 15.031 26.344 1 82.56 108 ASP B N 1
ATOM 2314 C CA . ASP B 1 108 ? 1.086 14.438 27.156 1 82.56 108 ASP B CA 1
ATOM 2315 C C . ASP B 1 108 ? 0.327 13.375 26.359 1 82.56 108 ASP B C 1
ATOM 2317 O O . ASP B 1 108 ? -0.406 13.695 25.422 1 82.56 108 ASP B O 1
ATOM 2321 N N . HIS B 1 109 ? 0.405 12.141 26.766 1 81.25 109 HIS B N 1
ATOM 2322 C CA . HIS B 1 109 ? -0.2 11.031 26.031 1 81.25 109 HIS B CA 1
ATOM 2323 C C . HIS B 1 109 ? -1.722 11.086 26.125 1 81.25 109 HIS B C 1
ATOM 2325 O O . HIS B 1 109 ? -2.412 10.398 25.359 1 81.25 109 HIS B O 1
ATOM 2331 N N . GLN B 1 110 ? -2.184 11.906 26.984 1 82.69 110 GLN B N 1
ATOM 2332 C CA . GLN B 1 110 ? -3.631 12.055 27.109 1 82.69 110 GLN B CA 1
ATOM 2333 C C . GLN B 1 110 ? -4.191 12.953 26.016 1 82.69 110 GLN B C 1
ATOM 2335 O O . GLN B 1 110 ? -5.398 12.953 25.75 1 82.69 110 GLN B O 1
ATOM 2340 N N . ILE B 1 111 ? -3.262 13.688 25.484 1 86.38 111 ILE B N 1
ATOM 2341 C CA . ILE B 1 111 ? -3.666 14.547 24.375 1 86.38 111 ILE B CA 1
ATOM 2342 C C . ILE B 1 111 ? -3.471 13.805 23.062 1 86.38 111 ILE B C 1
ATOM 2344 O O . ILE B 1 111 ? -2.338 13.578 22.625 1 86.38 111 ILE B O 1
ATOM 2348 N N . THR B 1 112 ? -4.555 13.375 22.469 1 89.12 112 THR B N 1
ATOM 2349 C CA . THR B 1 112 ? -4.543 12.617 21.219 1 89.12 112 THR B CA 1
ATOM 2350 C C . THR B 1 112 ? -5.477 13.25 20.188 1 89.12 112 THR B C 1
ATOM 2352 O O . THR B 1 112 ? -6.348 14.047 20.547 1 89.12 112 THR B O 1
ATOM 2355 N N . THR B 1 113 ? -5.211 13.047 18.953 1 91.75 113 THR B N 1
ATOM 2356 C CA . THR B 1 113 ? -6.195 13.438 17.953 1 91.75 113 THR B CA 1
ATOM 2357 C C . THR B 1 113 ? -7.527 12.734 18.203 1 91.75 113 THR B C 1
ATOM 2359 O O . THR B 1 113 ? -7.57 11.664 18.812 1 91.75 113 THR B O 1
ATOM 2362 N N . GLN B 1 114 ? -8.531 13.422 17.781 1 91.56 114 GLN B N 1
ATOM 2363 C CA . GLN B 1 114 ? -9.875 12.906 18 1 91.56 114 GLN B CA 1
ATOM 2364 C C . GLN B 1 114 ? -10.609 12.695 16.688 1 91.56 114 GLN B C 1
ATOM 2366 O O . GLN B 1 114 ? -10.43 13.461 15.734 1 91.56 114 GLN B O 1
ATOM 2371 N N . GLU B 1 115 ? -11.469 11.656 16.734 1 92.88 115 GLU B N 1
ATOM 2372 C CA . GLU B 1 115 ? -12.219 11.305 15.523 1 92.88 115 GLU B CA 1
ATOM 2373 C C . GLU B 1 115 ? -13 12.5 14.992 1 92.88 115 GLU B C 1
ATOM 2375 O O . GLU B 1 115 ? -12.969 12.789 13.789 1 92.88 115 GLU B O 1
ATOM 2380 N N . ALA B 1 116 ? -13.672 13.273 15.867 1 94.88 116 ALA B N 1
ATOM 2381 C CA . ALA B 1 116 ? -14.523 14.375 15.43 1 94.88 116 ALA B CA 1
ATOM 2382 C C . ALA B 1 116 ? -13.703 15.461 14.742 1 94.88 116 ALA B C 1
ATOM 2384 O O . ALA B 1 116 ? -14.07 15.938 13.664 1 94.88 116 ALA B O 1
ATOM 2385 N N . SER B 1 117 ? -12.633 15.859 15.352 1 96.19 117 SER B N 1
ATOM 2386 C CA . SER B 1 117 ? -11.805 16.922 14.781 1 96.19 117 SER B CA 1
ATOM 2387 C C . SER B 1 117 ? -11.117 16.453 13.5 1 96.19 117 SER B C 1
ATOM 2389 O O . SER B 1 117 ? -10.992 17.234 12.547 1 96.19 117 SER B O 1
ATOM 2391 N N . THR B 1 118 ? -10.656 15.203 13.484 1 96.81 118 THR B N 1
ATOM 2392 C CA . THR B 1 118 ? -9.984 14.672 12.305 1 96.81 118 THR B CA 1
ATOM 2393 C C . THR B 1 118 ? -10.945 14.633 11.117 1 96.81 118 THR B C 1
ATOM 2395 O O . THR B 1 118 ? -10.617 15.109 10.031 1 96.81 118 THR B O 1
ATOM 2398 N N . LEU B 1 119 ? -12.133 14.133 11.32 1 97.44 119 LEU B N 1
ATOM 2399 C CA . LEU B 1 119 ? -13.117 14.047 10.242 1 97.44 119 LEU B CA 1
ATOM 2400 C C . LEU B 1 119 ? -13.516 15.438 9.766 1 97.44 119 LEU B C 1
ATOM 2402 O O . LEU B 1 119 ? -13.664 15.664 8.562 1 97.44 119 LEU B O 1
ATOM 2406 N N . ALA B 1 120 ? -13.672 16.344 10.711 1 97.56 120 ALA B N 1
ATOM 2407 C CA . ALA B 1 120 ? -13.984 17.719 10.344 1 97.56 120 ALA B CA 1
ATOM 2408 C C . ALA B 1 120 ? -12.875 18.344 9.5 1 97.56 120 ALA B C 1
ATOM 2410 O O . ALA B 1 120 ? -13.148 19.047 8.531 1 97.56 120 ALA B O 1
ATOM 2411 N N . SER B 1 121 ? -11.672 18.109 9.906 1 97.94 121 SER B N 1
ATOM 2412 C CA . SER B 1 121 ? -10.523 18.609 9.156 1 97.94 121 SER B CA 1
ATOM 2413 C C . SER B 1 121 ? -10.5 18.031 7.738 1 97.94 121 SER B C 1
ATOM 2415 O O . SER B 1 121 ? -10.289 18.766 6.773 1 97.94 121 SER B O 1
ATOM 2417 N N . LEU B 1 122 ? -10.734 16.734 7.605 1 98.06 122 LEU B N 1
ATOM 2418 C CA . LEU B 1 122 ? -10.742 16.078 6.305 1 98.06 122 LEU B CA 1
ATOM 2419 C C . LEU B 1 122 ? -11.82 16.672 5.398 1 98.06 122 LEU B C 1
ATOM 2421 O O . LEU B 1 122 ? -11.594 16.859 4.203 1 98.06 122 LEU B O 1
ATOM 2425 N N . ASP B 1 123 ? -12.898 16.969 5.973 1 97.19 123 ASP B N 1
ATOM 2426 C CA . ASP B 1 123 ? -13.977 17.578 5.199 1 97.19 123 ASP B CA 1
ATOM 2427 C C . ASP B 1 123 ? -13.562 18.953 4.668 1 97.19 123 ASP B C 1
ATOM 2429 O O . ASP B 1 123 ? -13.883 19.312 3.531 1 97.19 123 ASP B O 1
ATOM 2433 N N . GLN B 1 124 ? -12.961 19.703 5.508 1 97.25 124 GLN B N 1
ATOM 2434 C CA . GLN B 1 124 ? -12.508 21.031 5.102 1 97.25 124 GLN B CA 1
ATOM 2435 C C . GLN B 1 124 ? -11.461 20.938 3.998 1 97.25 124 GLN B C 1
ATOM 2437 O O . GLN B 1 124 ? -11.5 21.703 3.027 1 97.25 124 GLN B O 1
ATOM 2442 N N . VAL B 1 125 ? -10.531 20.016 4.109 1 97.81 125 VAL B N 1
ATOM 2443 C CA . VAL B 1 125 ? -9.484 19.844 3.109 1 97.81 125 VAL B CA 1
ATOM 2444 C C . VAL B 1 125 ? -10.094 19.328 1.807 1 97.81 125 VAL B C 1
ATOM 2446 O O . VAL B 1 125 ? -9.75 19.812 0.723 1 97.81 125 VAL B O 1
ATOM 2449 N N . ARG B 1 126 ? -10.961 18.375 1.978 1 97.38 126 ARG B N 1
ATOM 2450 C CA . ARG B 1 126 ? -11.633 17.766 0.833 1 97.38 126 ARG B CA 1
ATOM 2451 C C . ARG B 1 126 ? -12.289 18.844 -0.039 1 97.38 126 ARG B C 1
ATOM 2453 O O . ARG B 1 126 ? -12.234 18.766 -1.269 1 97.38 126 ARG B O 1
ATOM 2460 N N . ALA B 1 127 ? -12.859 19.812 0.539 1 96.62 127 ALA B N 1
ATOM 2461 C CA . ALA B 1 127 ? -13.625 20.844 -0.153 1 96.62 127 ALA B CA 1
ATOM 2462 C C . ALA B 1 127 ? -12.727 21.672 -1.068 1 96.62 127 ALA B C 1
ATOM 2464 O O . ALA B 1 127 ? -13.195 22.219 -2.074 1 96.62 127 ALA B O 1
ATOM 2465 N N . LYS B 1 128 ? -11.461 21.688 -0.776 1 97.44 128 LYS B N 1
ATOM 2466 C CA . LYS B 1 128 ? -10.555 22.562 -1.515 1 97.44 128 LYS B CA 1
ATOM 2467 C C . LYS B 1 128 ? -9.375 21.766 -2.086 1 97.44 128 LYS B C 1
ATOM 2469 O O . LYS B 1 128 ? -8.359 22.359 -2.463 1 97.44 128 LYS B O 1
ATOM 2474 N N . LEU B 1 129 ? -9.523 20.5 -2.117 1 98.31 129 LEU B N 1
ATOM 2475 C CA . LEU B 1 129 ? -8.453 19.672 -2.668 1 98.31 129 LEU B CA 1
ATOM 2476 C C . LEU B 1 129 ? -8.492 19.688 -4.191 1 98.31 129 LEU B C 1
ATOM 2478 O O . LEU B 1 129 ? -9.539 19.453 -4.797 1 98.31 129 LEU B O 1
ATOM 2482 N N . ARG B 1 130 ? -7.445 20 -4.793 1 98.25 130 ARG B N 1
ATOM 2483 C CA . ARG B 1 130 ? -7.41 20.031 -6.254 1 98.25 130 ARG B CA 1
ATOM 2484 C C . ARG B 1 130 ? -7.352 18.609 -6.816 1 98.25 130 ARG B C 1
ATOM 2486 O O . ARG B 1 130 ? -6.965 17.672 -6.121 1 98.25 130 ARG B O 1
ATOM 2493 N N . VAL B 1 131 ? -7.691 18.484 -8.109 1 98.31 131 VAL B N 1
ATOM 2494 C CA . VAL B 1 131 ? -7.605 17.203 -8.773 1 98.31 131 VAL B CA 1
ATOM 2495 C C . VAL B 1 131 ? -6.152 16.734 -8.805 1 98.31 131 VAL B C 1
ATOM 2497 O O . VAL B 1 131 ? -5.25 17.5 -9.148 1 98.31 131 VAL B O 1
ATOM 2500 N N . GLY B 1 132 ? -5.922 15.531 -8.367 1 98.31 132 GLY B N 1
ATOM 2501 C CA . GLY B 1 132 ? -4.57 15.008 -8.25 1 98.31 132 GLY B CA 1
ATOM 2502 C C . GLY B 1 132 ? -3.959 15.219 -6.879 1 98.31 132 GLY B C 1
ATOM 2503 O O . GLY B 1 132 ? -2.914 14.648 -6.566 1 98.31 132 GLY B O 1
ATOM 2504 N N . GLY B 1 133 ? -4.625 16.047 -6.062 1 98.75 133 GLY B N 1
ATOM 2505 C CA . GLY B 1 133 ? -4.188 16.25 -4.691 1 98.75 133 GLY B CA 1
ATOM 2506 C C . GLY B 1 133 ? -4.449 15.039 -3.801 1 98.75 133 GLY B C 1
ATOM 2507 O O . GLY B 1 133 ? -5.301 14.203 -4.113 1 98.75 133 GLY B O 1
ATOM 2508 N N . GLN B 1 134 ? -3.734 15.008 -2.666 1 98.88 134 GLN B N 1
ATOM 2509 C CA . GLN B 1 134 ? -3.848 13.828 -1.815 1 98.88 134 GLN B CA 1
ATOM 2510 C C . GLN B 1 134 ? -3.891 14.219 -0.34 1 98.88 134 GLN B C 1
ATOM 2512 O O . GLN B 1 134 ? -3.34 15.25 0.054 1 98.88 134 GLN B O 1
ATOM 2517 N N . ILE B 1 135 ? -4.586 13.406 0.405 1 98.88 135 ILE B N 1
ATOM 2518 C CA . ILE B 1 135 ? -4.547 13.422 1.863 1 98.88 135 ILE B CA 1
ATOM 2519 C C . ILE B 1 135 ? -3.936 12.117 2.375 1 98.88 135 ILE B C 1
ATOM 2521 O O . ILE B 1 135 ? -4.383 11.031 2.012 1 98.88 135 ILE B O 1
ATOM 2525 N N . ILE B 1 136 ? -2.9 12.25 3.186 1 98.75 136 ILE B N 1
ATOM 2526 C CA . ILE B 1 136 ? -2.184 11.094 3.709 1 98.75 136 ILE B CA 1
ATOM 2527 C C . ILE B 1 136 ? -2.371 11.016 5.223 1 98.75 136 ILE B C 1
ATOM 2529 O O . ILE B 1 136 ? -1.99 11.93 5.953 1 98.75 136 ILE B O 1
ATOM 2533 N N . LEU B 1 137 ? -2.967 9.93 5.668 1 98.31 137 LEU B N 1
ATOM 2534 C CA . LEU B 1 137 ? -3.217 9.695 7.086 1 98.31 137 LEU B CA 1
ATOM 2535 C C . LEU B 1 137 ? -2.379 8.531 7.602 1 98.31 137 LEU B C 1
ATOM 2537 O O . LEU B 1 137 ? -2.514 7.402 7.125 1 98.31 137 LEU B O 1
ATOM 2541 N N . VAL B 1 138 ? -1.499 8.828 8.523 1 97.12 138 VAL B N 1
ATOM 2542 C CA . VAL B 1 138 ? -0.805 7.785 9.266 1 97.12 138 VAL B CA 1
ATOM 2543 C C . VAL B 1 138 ? -1.561 7.484 10.562 1 97.12 138 VAL B C 1
ATOM 2545 O O . VAL B 1 138 ? -1.688 8.352 11.43 1 97.12 138 VAL B O 1
ATOM 2548 N N . ILE B 1 139 ? -2.061 6.289 10.672 1 95.12 139 ILE B N 1
ATOM 2549 C CA . ILE B 1 139 ? -2.975 5.945 11.758 1 95.12 139 ILE B CA 1
ATOM 2550 C C . ILE B 1 139 ? -2.297 4.961 12.711 1 95.12 139 ILE B C 1
ATOM 2552 O O . ILE B 1 139 ? -1.771 3.934 12.281 1 95.12 139 ILE B O 1
ATOM 2556 N N . TYR B 1 140 ? -2.375 5.293 13.953 1 88.44 140 TYR B N 1
ATOM 2557 C CA . TYR B 1 140 ? -1.888 4.434 15.031 1 88.44 140 TYR B CA 1
ATOM 2558 C C . TYR B 1 140 ? -3.047 3.861 15.836 1 88.44 140 TYR B C 1
ATOM 2560 O O . TYR B 1 140 ? -3.928 4.602 16.281 1 88.44 140 TYR B O 1
ATOM 2568 N N . SER B 1 141 ? -3.07 2.557 15.992 1 84.31 141 SER B N 1
ATOM 2569 C CA . SER B 1 141 ? -4.211 1.95 16.672 1 84.31 141 SER B CA 1
ATOM 2570 C C . SER B 1 141 ? -3.779 1.272 17.969 1 84.31 141 SER B C 1
ATOM 2572 O O . SER B 1 141 ? -4.516 0.452 18.516 1 84.31 141 SER B O 1
ATOM 2574 N N . GLY B 1 142 ? -2.656 1.62 18.453 1 80.31 142 GLY B N 1
ATOM 2575 C CA . GLY B 1 142 ? -2.076 0.935 19.609 1 80.31 142 GLY B CA 1
ATOM 2576 C C . GLY B 1 142 ? -2.766 1.271 20.906 1 80.31 142 GLY B C 1
ATOM 2577 O O . GLY B 1 142 ? -2.559 0.594 21.922 1 80.31 142 GLY B O 1
ATOM 2578 N N . HIS B 1 143 ? -3.586 2.357 20.984 1 80.75 143 HIS B N 1
ATOM 2579 C CA . HIS B 1 143 ? -4.328 2.742 22.188 1 80.75 143 HIS B CA 1
ATOM 2580 C C . HIS B 1 143 ? -5.816 2.881 21.891 1 80.75 143 HIS B C 1
ATOM 2582 O O . HIS B 1 143 ? -6.215 2.992 20.719 1 80.75 143 HIS B O 1
ATOM 2588 N N . PRO B 1 144 ? -6.609 2.754 22.938 1 81.69 144 PRO B N 1
ATOM 2589 C CA . PRO B 1 144 ? -8.062 2.699 22.75 1 81.69 144 PRO B CA 1
ATOM 2590 C C . PRO B 1 144 ? -8.586 3.857 21.891 1 81.69 144 PRO B C 1
ATOM 2592 O O . PRO B 1 144 ? -9.398 3.646 21 1 81.69 144 PRO B O 1
ATOM 2595 N N . GLU B 1 145 ? -8.133 5.066 22.172 1 81.88 145 GLU B N 1
ATOM 2596 C CA . GLU B 1 145 ? -8.578 6.223 21.391 1 81.88 145 GLU B CA 1
ATOM 2597 C C . GLU B 1 145 ? -8.156 6.113 19.938 1 81.88 145 GLU B C 1
ATOM 2599 O O . GLU B 1 145 ? -8.891 6.516 19.031 1 81.88 145 GLU B O 1
ATOM 2604 N N . GLY B 1 146 ? -7.02 5.59 19.734 1 85.69 146 GLY B N 1
ATOM 2605 C CA . GLY B 1 146 ? -6.523 5.367 18.391 1 85.69 146 GLY B CA 1
ATOM 2606 C C . GLY B 1 146 ? -7.34 4.352 17.609 1 85.69 146 GLY B C 1
ATOM 2607 O O . GLY B 1 146 ? -7.609 4.543 16.422 1 85.69 146 GLY B O 1
ATOM 2608 N N . ALA B 1 147 ? -7.734 3.334 18.328 1 88.25 147 ALA B N 1
ATOM 2609 C CA . ALA B 1 147 ? -8.539 2.291 17.703 1 88.25 147 ALA B CA 1
ATOM 2610 C C . ALA B 1 147 ? -9.914 2.824 17.312 1 88.25 147 ALA B C 1
ATOM 2612 O O . ALA B 1 147 ? -10.406 2.527 16.219 1 88.25 147 ALA B O 1
ATOM 2613 N N . LYS 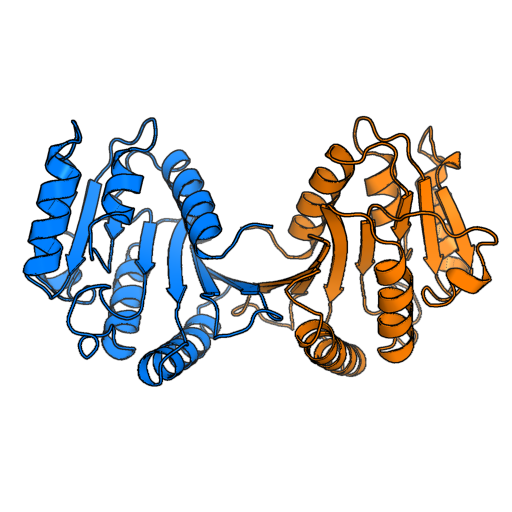B 1 148 ? -10.5 3.615 18.156 1 89.44 148 LYS B N 1
ATOM 2614 C CA . LYS B 1 148 ? -11.781 4.246 17.875 1 89.44 148 LYS B CA 1
ATOM 2615 C C . LYS B 1 148 ? -11.68 5.188 16.672 1 89.44 148 LYS B C 1
ATOM 2617 O O . LYS B 1 148 ? -12.531 5.168 15.789 1 89.44 148 LYS B O 1
ATOM 2622 N N . GLU B 1 149 ? -10.68 6.008 16.719 1 91.12 149 GLU B N 1
ATOM 2623 C CA . GLU B 1 149 ? -10.453 6.961 15.625 1 91.12 149 GLU B CA 1
ATOM 2624 C C . GLU B 1 149 ? -10.234 6.242 14.297 1 91.12 149 GLU B C 1
ATOM 2626 O O . GLU B 1 149 ? -10.781 6.648 13.273 1 91.12 149 GLU B O 1
ATOM 2631 N N . LYS B 1 150 ? -9.5 5.199 14.367 1 93.06 150 LYS B N 1
ATOM 2632 C CA . LYS B 1 150 ? -9.258 4.391 13.18 1 93.06 150 LYS B CA 1
ATOM 2633 C C . LYS B 1 150 ? -10.562 3.867 12.594 1 93.06 150 LYS B C 1
ATOM 2635 O O . LYS B 1 150 ? -10.836 4.055 11.406 1 93.06 150 LYS B O 1
ATOM 2640 N N . ASP B 1 151 ? -11.344 3.238 13.398 1 94.38 151 ASP B N 1
ATOM 2641 C CA . ASP B 1 151 ? -12.594 2.645 12.938 1 94.38 151 ASP B CA 1
ATOM 2642 C C . ASP B 1 151 ? -13.516 3.705 12.336 1 94.38 151 ASP B C 1
ATOM 2644 O O . ASP B 1 151 ? -14.156 3.469 11.312 1 94.38 151 ASP B O 1
ATOM 2648 N N . ALA B 1 152 ? -13.539 4.82 12.969 1 94.75 152 ALA B N 1
ATOM 2649 C CA . ALA B 1 152 ? -14.367 5.918 12.484 1 94.75 152 ALA B CA 1
ATOM 2650 C C . ALA B 1 152 ? -13.883 6.422 11.133 1 94.75 152 ALA B C 1
ATOM 2652 O O . ALA B 1 152 ? -14.695 6.707 10.242 1 94.75 152 ALA B O 1
ATOM 2653 N N . LEU B 1 153 ? -12.633 6.551 11.008 1 96.81 153 LEU B N 1
ATOM 2654 C CA . LEU B 1 153 ? -12.047 7.023 9.758 1 96.81 153 LEU B CA 1
ATOM 2655 C C . LEU B 1 153 ? -12.312 6.043 8.625 1 96.81 153 LEU B C 1
ATOM 2657 O O . LEU B 1 153 ? -12.719 6.445 7.531 1 96.81 153 LEU B O 1
ATOM 2661 N N . PHE B 1 154 ? -12.102 4.746 8.914 1 96.75 154 PHE B N 1
ATOM 2662 C CA . PHE B 1 154 ? -12.352 3.727 7.898 1 96.75 154 PHE B CA 1
ATOM 2663 C C . PHE B 1 154 ? -13.812 3.762 7.449 1 96.75 154 PHE B C 1
ATOM 2665 O O . PHE B 1 154 ? -14.094 3.713 6.25 1 96.75 154 PHE B O 1
ATOM 2672 N N . GLN B 1 155 ? -14.672 3.859 8.406 1 96.62 155 GLN B N 1
ATOM 2673 C CA . GLN B 1 155 ? -16.094 3.9 8.102 1 96.62 155 GLN B CA 1
ATOM 2674 C C . GLN B 1 155 ? -16.453 5.141 7.285 1 96.62 155 GLN B C 1
ATOM 2676 O O . GLN B 1 155 ? -17.141 5.043 6.266 1 96.62 155 GLN B O 1
ATOM 2681 N N . ALA B 1 156 ? -15.992 6.258 7.707 1 97.5 156 ALA B N 1
ATOM 2682 C CA . ALA B 1 156 ? -16.312 7.52 7.047 1 97.5 156 ALA B CA 1
ATOM 2683 C C . ALA B 1 156 ? -15.719 7.57 5.641 1 97.5 156 ALA B C 1
ATOM 2685 O O . ALA B 1 156 ? -16.422 7.906 4.68 1 97.5 156 ALA B O 1
ATOM 2686 N N . LEU B 1 157 ? -14.516 7.199 5.5 1 97.75 157 LEU B N 1
ATOM 2687 C CA . LEU B 1 157 ? -13.805 7.328 4.234 1 97.75 157 LEU B CA 1
ATOM 2688 C C . LEU B 1 157 ? -14.297 6.297 3.225 1 97.75 157 LEU B C 1
ATOM 2690 O O . LEU B 1 157 ? -14.234 6.531 2.016 1 97.75 157 LEU B O 1
ATOM 2694 N N . ALA B 1 158 ? -14.805 5.16 3.721 1 96.88 158 ALA B N 1
ATOM 2695 C CA . ALA B 1 158 ? -15.367 4.145 2.84 1 96.88 158 ALA B CA 1
ATOM 2696 C C . ALA B 1 158 ? -16.594 4.68 2.092 1 96.88 158 ALA B C 1
ATOM 2698 O O . ALA B 1 158 ? -16.969 4.145 1.049 1 96.88 158 ALA B O 1
ATOM 2699 N N . SER B 1 159 ? -17.156 5.762 2.588 1 96.5 159 SER B N 1
ATOM 2700 C CA . SER B 1 159 ? -18.391 6.289 2.014 1 96.5 159 SER B CA 1
ATOM 2701 C C . SER B 1 159 ? -18.109 7.449 1.065 1 96.5 159 SER B C 1
ATOM 2703 O O . SER B 1 159 ? -19.016 7.973 0.428 1 96.5 159 SER B O 1
ATOM 2705 N N . TRP B 1 160 ? -16.844 7.887 0.971 1 97.62 160 TRP B N 1
ATOM 2706 C CA . TRP B 1 160 ? -16.516 8.961 0.04 1 97.62 160 TRP B CA 1
ATOM 2707 C C . TRP B 1 160 ? -16.812 8.555 -1.396 1 97.62 160 TRP B C 1
ATOM 2709 O O . TRP B 1 160 ? -16.594 7.402 -1.78 1 97.62 160 TRP B O 1
ATOM 2719 N N . PRO B 1 161 ? -17.359 9.461 -2.211 1 97.12 161 PRO B N 1
ATOM 2720 C CA . PRO B 1 161 ? -17.766 9.094 -3.564 1 97.12 161 PRO B CA 1
ATOM 2721 C C . PRO B 1 161 ? -16.609 8.688 -4.457 1 97.12 161 PRO B C 1
ATOM 2723 O O . PRO B 1 161 ? -15.711 9.492 -4.727 1 97.12 161 PRO B O 1
ATOM 2726 N N . GLN B 1 162 ? -16.656 7.465 -4.934 1 96.5 162 GLN B N 1
ATOM 2727 C CA . GLN B 1 162 ? -15.562 6.902 -5.719 1 96.5 162 GLN B CA 1
ATOM 2728 C C . GLN B 1 162 ? -15.406 7.629 -7.047 1 96.5 162 GLN B C 1
ATOM 2730 O O . GLN B 1 162 ? -14.375 7.504 -7.715 1 96.5 162 GLN B O 1
ATOM 2735 N N . GLU B 1 163 ? -16.453 8.375 -7.496 1 97.06 163 GLU B N 1
ATOM 2736 C CA . GLU B 1 163 ? -16.375 9.133 -8.734 1 97.06 163 GLU B CA 1
ATOM 2737 C C . GLU B 1 163 ? -15.477 10.359 -8.586 1 97.06 163 GLU B C 1
ATOM 2739 O O . GLU B 1 163 ? -15.008 10.922 -9.578 1 97.06 163 GLU B O 1
ATOM 2744 N N . GLU B 1 164 ? -15.234 10.766 -7.316 1 98.06 164 GLU B N 1
ATOM 2745 C CA . GLU B 1 164 ? -14.461 11.984 -7.082 1 98.06 164 GLU B CA 1
ATOM 2746 C C . GLU B 1 164 ? -13.172 11.68 -6.328 1 98.06 164 GLU B C 1
ATOM 2748 O O . GLU B 1 164 ? -12.195 12.422 -6.441 1 98.06 164 GLU B O 1
ATOM 2753 N N . PHE B 1 165 ? -13.25 10.578 -5.52 1 98.25 165 PHE B N 1
ATOM 2754 C CA . PHE B 1 165 ? -12.109 10.266 -4.664 1 98.25 165 PHE B CA 1
ATOM 2755 C C . PHE B 1 165 ? -11.781 8.781 -4.73 1 98.25 165 PHE B C 1
ATOM 2757 O O . PHE B 1 165 ? -12.672 7.945 -4.891 1 98.25 165 PHE B O 1
ATOM 2764 N N . GLN B 1 166 ? -10.539 8.5 -4.59 1 97.62 166 GLN B N 1
ATOM 2765 C CA . GLN B 1 166 ? -10.047 7.156 -4.293 1 97.62 166 GLN B CA 1
ATOM 2766 C C . GLN B 1 166 ? -9.422 7.094 -2.902 1 97.62 166 GLN B C 1
ATOM 2768 O O . GLN B 1 166 ? -8.672 7.992 -2.512 1 97.62 166 GLN B O 1
ATOM 2773 N N . VAL B 1 167 ? -9.797 6.074 -2.197 1 98.31 167 VAL B N 1
ATOM 2774 C CA . VAL B 1 167 ? -9.266 5.902 -0.848 1 98.31 167 VAL B CA 1
ATOM 2775 C C . VAL B 1 167 ? -8.547 4.555 -0.738 1 98.31 167 VAL B C 1
ATOM 2777 O O . VAL B 1 167 ? -9.188 3.502 -0.812 1 98.31 167 VAL B O 1
ATOM 2780 N N . LEU B 1 168 ? -7.305 4.648 -0.481 1 97.81 168 LEU B N 1
ATOM 2781 C CA . LEU B 1 168 ? -6.457 3.461 -0.438 1 97.81 168 LEU B CA 1
ATOM 2782 C C . LEU B 1 168 ? -6.039 3.143 0.994 1 97.81 168 LEU B C 1
ATOM 2784 O O . LEU B 1 168 ? -5.656 4.043 1.746 1 97.81 168 LEU B O 1
ATOM 2788 N N . HIS B 1 169 ? -6.219 1.873 1.345 1 97.56 169 HIS B N 1
ATOM 2789 C CA . HIS B 1 169 ? -5.668 1.36 2.596 1 97.56 169 HIS B CA 1
ATOM 2790 C C . HIS B 1 169 ? -4.375 0.589 2.355 1 97.56 169 HIS B C 1
ATOM 2792 O O . HIS B 1 169 ? -4.305 -0.242 1.447 1 97.56 169 HIS B O 1
ATOM 2798 N N . TYR B 1 170 ? -3.32 0.867 3.105 1 97.38 170 TYR B N 1
ATOM 2799 C CA . TYR B 1 170 ? -1.99 0.268 3.084 1 97.38 170 TYR B CA 1
ATOM 2800 C C . TYR B 1 170 ? -1.535 -0.101 4.492 1 97.38 170 TYR B C 1
ATOM 2802 O O . TYR B 1 170 ? -1.356 0.773 5.344 1 97.38 170 TYR B O 1
ATOM 2810 N N . GLY B 1 171 ? -1.395 -1.423 4.727 1 96.62 171 GLY B N 1
ATOM 2811 C CA . GLY B 1 171 ? -0.998 -1.807 6.07 1 96.62 171 GLY B CA 1
ATOM 2812 C C . GLY B 1 171 ? -0.508 -3.24 6.164 1 96.62 171 GLY B C 1
ATOM 2813 O O . GLY B 1 171 ? -1.02 -4.121 5.469 1 96.62 171 GLY B O 1
ATOM 2814 N N . PHE B 1 172 ? 0.471 -3.475 7.043 1 96.75 172 PHE B N 1
ATOM 2815 C CA . PHE B 1 172 ? 0.987 -4.816 7.297 1 96.75 172 PHE B CA 1
ATOM 2816 C C . PHE B 1 172 ? 0.057 -5.59 8.227 1 96.75 172 PHE B C 1
ATOM 2818 O O . PHE B 1 172 ? -0.36 -5.074 9.266 1 96.75 172 PHE B O 1
ATOM 2825 N N . ILE B 1 173 ? -0.211 -6.828 7.871 1 96.25 173 ILE B N 1
ATOM 2826 C CA . ILE B 1 173 ? -1.282 -7.5 8.594 1 96.25 173 ILE B CA 1
ATOM 2827 C C . ILE B 1 173 ? -0.689 -8.547 9.539 1 96.25 173 ILE B C 1
ATOM 2829 O O . ILE B 1 173 ? -1.392 -9.086 10.398 1 96.25 173 ILE B O 1
ATOM 2833 N N . ASN B 1 174 ? 0.656 -8.82 9.375 1 97.25 174 ASN B N 1
ATOM 2834 C CA . ASN B 1 174 ? 1.228 -9.859 10.219 1 97.25 174 ASN B CA 1
ATOM 2835 C C . ASN B 1 174 ? 2.18 -9.281 11.258 1 97.25 174 ASN B C 1
ATOM 2837 O O . ASN B 1 174 ? 3.039 -9.992 11.781 1 97.25 174 ASN B O 1
ATOM 2841 N N . GLN B 1 175 ? 2.135 -8.008 11.477 1 93.25 175 GLN B N 1
ATOM 2842 C CA . GLN B 1 175 ? 3.006 -7.355 12.453 1 93.25 175 GLN B CA 1
ATOM 2843 C C . GLN B 1 175 ? 2.309 -7.211 13.805 1 93.25 175 GLN B C 1
ATOM 2845 O O . GLN B 1 175 ? 1.111 -6.926 13.859 1 93.25 175 GLN B O 1
ATOM 2850 N N . ARG B 1 176 ? 3.164 -7.43 14.758 1 88.81 176 ARG B N 1
ATOM 2851 C CA . ARG B 1 176 ? 2.648 -7.344 16.125 1 88.81 176 ARG B CA 1
ATOM 2852 C C . ARG B 1 176 ? 2.619 -5.898 16.609 1 88.81 176 ARG B C 1
ATOM 2854 O O . ARG B 1 176 ? 3.145 -5.004 15.945 1 88.81 176 ARG B O 1
ATOM 2861 N N . ASN B 1 177 ? 1.856 -5.613 17.719 1 85.56 177 ASN B N 1
ATOM 2862 C CA . ASN B 1 177 ? 1.835 -4.379 18.5 1 85.56 177 ASN B CA 1
ATOM 2863 C C . ASN B 1 177 ? 1.16 -3.246 17.719 1 85.56 177 ASN B C 1
ATOM 2865 O O . ASN B 1 177 ? 1.618 -2.104 17.766 1 85.56 177 ASN B O 1
ATOM 2869 N N . ASN B 1 178 ? 0.278 -3.576 16.859 1 84.81 178 ASN B N 1
ATOM 2870 C CA . ASN B 1 178 ? -0.577 -2.6 16.188 1 84.81 178 ASN B CA 1
ATOM 2871 C C . ASN B 1 178 ? 0.241 -1.603 15.367 1 84.81 178 ASN B C 1
ATOM 2873 O O . ASN B 1 178 ? 0.174 -0.396 15.609 1 84.81 178 ASN B O 1
ATOM 2877 N N . PRO B 1 179 ? 0.942 -2.107 14.367 1 89.19 179 PRO B N 1
ATOM 2878 C CA . PRO B 1 179 ? 1.734 -1.195 13.539 1 89.19 179 PRO B CA 1
ATOM 2879 C C . PRO B 1 179 ? 0.885 -0.112 12.875 1 89.19 179 PRO B C 1
ATOM 2881 O O . PRO B 1 179 ? -0.317 -0.302 12.672 1 89.19 179 PRO B O 1
ATOM 2884 N N . PRO B 1 180 ? 1.576 1.041 12.617 1 93.38 180 PRO B N 1
ATOM 2885 C CA . PRO B 1 180 ? 0.824 2.084 11.914 1 93.38 180 PRO B CA 1
ATOM 2886 C C . PRO B 1 180 ? 0.331 1.632 10.539 1 93.38 180 PRO B C 1
ATOM 2888 O O . PRO B 1 180 ? 0.968 0.795 9.898 1 93.38 180 PRO B O 1
ATOM 2891 N N . GLN B 1 181 ? -0.8 2.117 10.156 1 95.5 181 GLN B N 1
ATOM 2892 C CA . GLN B 1 181 ? -1.364 1.901 8.828 1 95.5 181 GLN B CA 1
ATOM 2893 C C . GLN B 1 181 ? -1.608 3.227 8.109 1 95.5 181 GLN B C 1
ATOM 2895 O O . GLN B 1 181 ? -1.55 4.293 8.727 1 95.5 181 GLN B O 1
ATOM 2900 N N . LEU B 1 182 ? -1.801 3.125 6.824 1 97.5 182 LEU B N 1
ATOM 2901 C CA . LEU B 1 182 ? -2.002 4.32 6.016 1 97.5 182 LEU B CA 1
ATOM 2902 C C . LEU B 1 182 ? -3.377 4.305 5.355 1 97.5 182 LEU B C 1
ATOM 2904 O O . LEU B 1 182 ? -3.824 3.262 4.867 1 97.5 182 LEU B O 1
ATOM 2908 N N . LEU B 1 183 ? -4.016 5.402 5.426 1 98.12 183 LEU B N 1
ATOM 2909 C CA . LEU B 1 183 ? -5.086 5.738 4.492 1 98.12 183 LEU B CA 1
ATOM 2910 C C . LEU B 1 183 ? -4.684 6.902 3.594 1 98.12 183 LEU B C 1
ATOM 2912 O O . LEU B 1 183 ? -4.227 7.938 4.082 1 98.12 183 LEU B O 1
ATOM 2916 N N . ILE B 1 184 ? -4.777 6.742 2.32 1 98.56 184 ILE B N 1
ATOM 2917 C CA . ILE B 1 184 ? -4.434 7.762 1.34 1 98.56 184 ILE B CA 1
ATOM 2918 C C . ILE B 1 184 ? -5.664 8.109 0.503 1 98.56 184 ILE B C 1
ATOM 2920 O O . ILE B 1 184 ? -6.297 7.227 -0.076 1 98.56 184 ILE B O 1
ATOM 2924 N N . ILE B 1 185 ? -5.992 9.32 0.441 1 98.75 185 ILE B N 1
ATOM 2925 C CA . ILE B 1 185 ? -7.109 9.828 -0.348 1 98.75 185 ILE B CA 1
ATOM 2926 C C . ILE B 1 185 ? -6.582 10.641 -1.526 1 98.75 185 ILE B C 1
ATOM 2928 O O . ILE B 1 185 ? -5.711 11.492 -1.357 1 98.75 185 ILE B O 1
ATOM 2932 N N . GLU B 1 186 ? -7.117 10.414 -2.701 1 98.69 186 GLU B N 1
ATOM 2933 C CA . GLU B 1 186 ? -6.773 11.219 -3.871 1 98.69 186 GLU B CA 1
ATOM 2934 C C . GLU B 1 186 ? -8.023 11.742 -4.57 1 98.69 186 GLU B C 1
ATOM 2936 O O . GLU B 1 186 ? -8.984 10.992 -4.773 1 98.69 186 GLU B O 1
ATOM 2941 N N . ARG B 1 187 ? -8.008 12.992 -4.82 1 98.62 187 ARG B N 1
ATOM 2942 C CA . ARG B 1 187 ? -9.078 13.523 -5.664 1 98.62 187 ARG B CA 1
ATOM 2943 C C . ARG B 1 187 ? -8.812 13.227 -7.137 1 98.62 187 ARG B C 1
ATOM 2945 O O . ARG B 1 187 ? -7.754 13.562 -7.664 1 98.62 187 ARG B O 1
ATOM 2952 N N . ILE B 1 188 ? -9.828 12.625 -7.785 1 97.56 188 ILE B N 1
ATOM 2953 C CA . ILE B 1 188 ? -9.602 12.219 -9.164 1 97.56 188 ILE B CA 1
ATOM 2954 C C . ILE B 1 188 ? -10.523 13.008 -10.094 1 97.56 188 ILE B C 1
ATOM 2956 O O . ILE B 1 188 ? -10.383 12.953 -11.32 1 97.56 188 ILE B O 1
ATOM 2960 N N . LYS B 1 189 ? -11.531 13.672 -9.633 1 94.25 189 LYS B N 1
ATOM 2961 C CA . LYS B 1 189 ? -12.438 14.539 -10.383 1 94.25 189 LYS B CA 1
ATOM 2962 C C . LYS B 1 189 ? -12.898 15.719 -9.539 1 94.25 189 LYS B C 1
ATOM 2964 O O . LYS B 1 189 ? -13.062 15.586 -8.32 1 94.25 189 LYS B O 1
#

InterPro domains:
  IPR010719 Methyltransferase MnmM-like [PF06962] (48-186)
  IPR010719 Methyltransferase MnmM-like [PTHR35276] (2-187)
  IPR029063 S-adenosyl-L-methionine-dependent methyltransferase superfamily [G3DSA:3.40.50.150] (1-189)
  IPR029063 S-adenosyl-L-methionine-dependent methyltransferase superfamily [SSF53335] (11-164)

pLDDT: mean 95.05, std 4.79, range [80.19, 98.88]

Nearest PDB structures (foldseek):
  8h27-assembly2_B  TM=9.433E-01  e=7.231E-23  Staphylococcus aureus subsp. aureus NCTC 8325
  3eey-assembly4_I  TM=9.434E-01  e=2.965E-22  Acetivibrio thermocellus ATCC 27405
  8h0s-assembly1_A  TM=9.338E-01  e=8.822E-22  Bacillus subtilis subsp. subtilis str. 168
  4pca-assembly3_D-4  TM=7.463E-01  e=2.492E-09  Anaplasma phagocytophilum str. HGE1
  4pca-assembly2_B  TM=7.550E-01  e=6.115E-09  Anaplasma phagocytophilum str. HGE1

Solvent-accessible surface area (backbone atoms only — not comparable to full-atom values): 19411 Å² total; per-residue (Å²): 137,72,53,41,72,58,40,52,49,53,52,48,51,53,49,36,67,74,41,26,66,30,33,33,34,28,46,42,31,40,65,20,60,65,59,47,50,56,68,64,38,86,77,49,65,36,38,36,42,30,13,28,74,45,69,65,27,53,52,42,22,49,61,58,32,68,78,44,95,62,41,80,37,48,46,81,41,87,32,58,46,49,42,56,76,77,71,32,92,74,75,66,62,27,40,33,34,39,32,65,49,39,53,42,84,95,52,61,72,85,53,50,64,46,51,70,47,50,53,48,22,50,52,59,47,59,76,30,44,37,72,75,14,37,38,40,36,39,42,35,46,70,44,72,65,27,38,54,29,47,53,51,48,54,56,56,50,34,67,44,55,54,82,33,32,47,33,36,37,39,35,62,57,20,53,73,84,45,60,53,27,31,43,39,36,32,30,73,88,134,73,53,42,72,59,40,52,50,53,51,49,52,53,50,37,68,74,40,30,66,31,32,32,35,28,44,44,33,40,66,21,59,65,58,46,51,56,66,66,38,86,77,48,66,36,38,36,43,29,14,27,74,45,70,64,28,53,52,42,21,49,62,58,32,68,79,43,95,62,42,82,38,48,45,81,40,86,33,58,46,50,42,54,76,78,73,32,93,73,73,63,64,27,40,32,35,39,32,64,49,40,54,44,86,95,53,60,72,86,52,50,65,45,50,68,47,51,52,47,22,48,51,59,48,59,75,30,44,37,71,74,14,37,39,41,35,38,41,35,45,70,45,75,66,26,39,51,30,48,54,49,48,54,58,55,51,35,65,44,56,55,82,32,33,48,33,36,38,38,35,61,58,21,54,73,85,47,59,52,27,30,42,38,35,33,30,73,89

Secondary structure (DS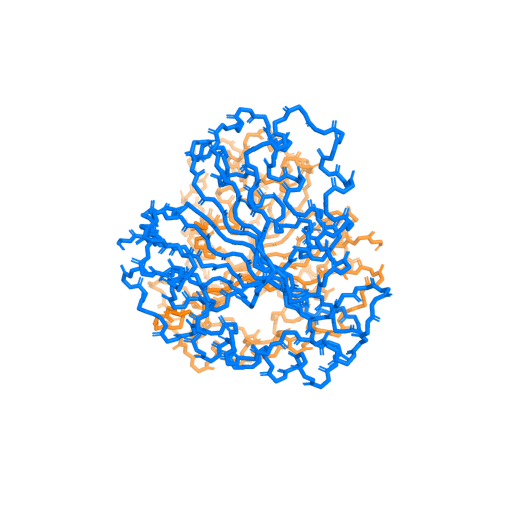SP, 8-state):
---HHHHHHHHHHHHHHH-TT-EEEES--TTSHHHHHHHHSTT--SEEEEEES-HHHHHHHHHHHTTSTTGGGEEEEES-GGGHHHH-SS-PPEEEEEEE-SB-TTS-TT-B--HHHHHHHHHHHHHTEEEEEEEEEEE--SSHHHHHHHHHHHHHHHTS-TTTEEEEEEEESS-SS---EEEEEEE--/---HHHHHHHHHHHHHHH-TT-EEEES--TTSHHHHHHHHSTT--SEEEEEES-HHHHHHHHHHHTTSTTGGGEEEEES-GGGHHHH-SS-PPEEEEEEE-SB-TTS-TT-B--HHHHHHHHHHHHHTEEEEEEEEEEE--SSHHHHHHHHHHHHHHHTS-TTTEEEEEEEESS-SS---EEEEEEE--

Foldseek 3Di:
DDAQVVVLLVVLLVLCVVPLAFEEEEQDCQLNVVVCSNLPRPSRNHAYEYEDQDPVSVVNNCVVLVPPPVSVRYDYDNDHLLCQPVVDVDRAAGQEYEYEFADRVVDDNVDTDALVSVVSNCVVNVVRYDAFGKYKYWAFCLDPRSVVSVVSCCVVVVPPDPVFKDWDKAHDDPDPRGGIIMIMMGTHD/DDAQVVVLLVVLLVLCVVPLAFEEEEQDCQLNVVVCSNLPRPSRNHAYEYEDQDPVSVVNNCVVLVPPPVSVSYDYDNDHLLCQPVVDPDDAAGQEYEYEFADRVVDDNVDTDALVSVVSNCVVNVVRYDAFGKYKYWAFCLDPRSVVSVVSCCVVVVPPDPVFKDWDKAHDDPDPRGGIIMIMMGTHD

Sequence (378 aa):
MQRALHYSHTLLAALIQRFPDGVYIDGTLGKGHDTAFILSQPGFCGQVMGFDIQDQALAWTQERLAKLPNKESAQLLLASHDQIHKLLAEVPQFSGAIYNLGYLPGGDHQITTQEASTLASLDQVRAKLRVGGQIILVIYSGHPEGAKEKDALFQALASWPQEEFQVLHYGFINQRNNPPQLLIIERIKMQRALHYSHTLLAALIQRFPDGVYIDGTLGKGHDTAFILSQPGFCGQVMGFDIQDQALAWTQERLAKLPNKESAQLLLASHDQIHKLLAEVPQFSGAIYNLGYLPGGDHQITTQEASTLASLDQVRAKLRVGGQIILVIYSGHPEGAKEKDALFQALASWPQEEFQVLHYGFINQRNNPPQLLIIERIK

Organism: NCBI:txid592010

Radius of gyration: 23.13 Å; Cα contacts (8 Å, |Δi|>4): 787; chains: 2; bounding box: 37×68×57 Å